Protein AF-0000000084990288 (afdb_homodimer)

Structure (mmCIF, N/CA/C/O backbone):
data_AF-0000000084990288-model_v1
#
loop_
_entity.id
_entity.type
_entity.pdbx_description
1 polymer 'Replication initiation protein, GINS family'
#
loop_
_atom_site.group_PDB
_atom_site.id
_atom_site.type_symbol
_atom_site.label_atom_id
_atom_site.label_alt_id
_atom_site.label_comp_id
_atom_site.label_asym_id
_atom_site.label_entity_id
_atom_site.label_seq_id
_atom_site.pdbx_PDB_ins_code
_atom_site.Cartn_x
_atom_site.Cartn_y
_atom_site.Cartn_z
_atom_site.occupancy
_atom_site.B_iso_or_equiv
_atom_site.auth_seq_id
_atom_site.auth_comp_id
_atom_site.auth_asym_id
_atom_site.auth_atom_id
_atom_site.pdbx_PDB_model_num
ATOM 1 N N . MET A 1 1 ? 31.438 2.08 23.453 1 22.67 1 MET A N 1
ATOM 2 C CA . MET A 1 1 ? 31.062 2.787 22.234 1 22.67 1 MET A CA 1
ATOM 3 C C . MET A 1 1 ? 29.641 3.332 22.344 1 22.67 1 MET A C 1
ATOM 5 O O . MET A 1 1 ? 28.75 2.652 22.859 1 22.67 1 MET A O 1
ATOM 9 N N . PRO A 1 2 ? 29.391 4.727 22.453 1 27.7 2 PRO A N 1
ATOM 10 C CA . PRO A 1 2 ? 28.047 5.211 22.734 1 27.7 2 PRO A CA 1
ATOM 11 C C . PRO A 1 2 ? 27.016 4.688 21.734 1 27.7 2 PRO A C 1
ATOM 13 O O . PRO A 1 2 ? 27.312 4.555 20.547 1 27.7 2 PRO A O 1
ATOM 16 N N . LEU A 1 3 ? 26.25 3.648 22.031 1 26.22 3 LEU A N 1
ATOM 17 C CA . LEU A 1 3 ? 25.141 3.18 21.234 1 26.22 3 LEU A CA 1
ATOM 18 C C . LEU A 1 3 ? 24.281 4.352 20.75 1 26.22 3 LEU A C 1
ATOM 20 O O . LEU A 1 3 ? 23.703 5.078 21.547 1 26.22 3 LEU A O 1
ATOM 24 N N . THR A 1 4 ? 24.781 5.211 19.828 1 29.91 4 THR A N 1
ATOM 25 C CA . THR A 1 4 ? 24.047 6.32 19.219 1 29.91 4 THR A CA 1
ATOM 26 C C . THR A 1 4 ? 22.656 5.883 18.797 1 29.91 4 THR A C 1
ATOM 28 O O . THR A 1 4 ? 22.5 5.125 17.828 1 29.91 4 THR A O 1
ATOM 31 N N . GLY A 1 5 ? 21.922 5.273 19.625 1 31.81 5 GLY A N 1
ATOM 32 C CA . GLY A 1 5 ? 20.516 4.984 19.359 1 31.81 5 GLY A CA 1
ATOM 33 C C . GLY A 1 5 ? 19.828 6.074 18.562 1 31.81 5 GLY A C 1
ATOM 34 O O . GLY A 1 5 ? 19.812 7.234 18.969 1 31.81 5 GLY A O 1
ATOM 35 N N . GLY A 1 6 ? 20.031 6.16 17.219 1 34.53 6 GLY A N 1
ATOM 36 C CA . GLY A 1 6 ? 19.344 7.031 16.297 1 34.53 6 GLY A CA 1
ATOM 37 C C . GLY A 1 6 ? 17.922 7.371 16.75 1 34.53 6 GLY A C 1
ATOM 38 O O . GLY A 1 6 ? 17 6.602 16.516 1 34.53 6 GLY A O 1
ATOM 39 N N . VAL A 1 7 ? 17.766 7.828 17.891 1 37 7 VAL A N 1
ATOM 40 C CA . VAL A 1 7 ? 16.469 8.32 18.328 1 37 7 VAL A CA 1
ATOM 41 C C . VAL A 1 7 ? 15.82 9.125 17.203 1 37 7 VAL A C 1
ATOM 43 O O . VAL A 1 7 ? 16.391 10.102 16.719 1 37 7 VAL A O 1
ATOM 46 N N . ALA A 1 8 ? 15.031 8.562 16.422 1 46.59 8 ALA A N 1
ATOM 47 C CA . ALA A 1 8 ? 14.227 9.188 15.367 1 46.59 8 ALA A CA 1
ATOM 48 C C . ALA A 1 8 ? 13.844 10.617 15.75 1 46.59 8 ALA A C 1
ATOM 50 O O . ALA A 1 8 ? 13.18 10.836 16.766 1 46.59 8 ALA A O 1
ATOM 51 N N . GLU A 1 9 ? 14.758 11.508 15.672 1 56.41 9 GLU A N 1
ATOM 52 C CA . GLU A 1 9 ? 14.453 12.898 15.953 1 56.41 9 GLU A CA 1
ATOM 53 C C . GLU A 1 9 ? 13.031 13.258 15.508 1 56.41 9 GLU A C 1
ATOM 55 O O . GLU A 1 9 ? 12.672 13.047 14.344 1 56.41 9 GLU A O 1
ATOM 60 N N . SER A 1 10 ? 12.039 13.297 16.391 1 75.31 10 SER A N 1
ATOM 61 C CA . SER A 1 10 ? 10.609 13.539 16.219 1 75.31 10 SER A CA 1
ATOM 62 C C . SER A 1 10 ? 10.359 14.875 15.516 1 75.31 10 SER A C 1
ATOM 64 O O . SER A 1 10 ? 11.133 15.82 15.672 1 75.31 10 SER A O 1
ATOM 66 N N . VAL A 1 11 ? 9.633 14.898 14.438 1 86.44 11 VAL A N 1
ATOM 67 C CA . VAL A 1 11 ? 9.195 16.078 13.711 1 86.44 11 VAL A CA 1
ATOM 68 C C . VAL A 1 11 ? 8.773 17.172 14.695 1 86.44 11 VAL A C 1
ATOM 70 O O . VAL A 1 11 ? 8.109 16.891 15.695 1 86.44 11 VAL A O 1
ATOM 73 N N . LYS A 1 12 ? 9.445 18.391 14.523 1 91.75 12 LYS A N 1
ATOM 74 C CA . LYS A 1 12 ? 9.078 19.516 15.367 1 91.75 12 LYS A CA 1
ATOM 75 C C . LYS A 1 12 ? 8.227 20.531 14.594 1 91.75 12 LYS A C 1
ATOM 77 O O . LYS A 1 12 ? 8.344 20.641 13.367 1 91.75 12 LYS A O 1
ATOM 82 N N . LEU A 1 13 ? 7.34 21.25 15.352 1 93.19 13 LEU A N 1
ATOM 83 C CA . LEU A 1 13 ? 6.539 22.328 14.781 1 93.19 13 LEU A CA 1
ATOM 84 C C . LEU A 1 13 ? 6.789 23.625 15.523 1 93.19 13 LEU A C 1
ATOM 86 O O . LEU A 1 13 ? 6.914 23.641 16.75 1 93.19 13 LEU A O 1
ATOM 90 N N . ARG A 1 14 ? 6.867 24.688 14.742 1 94.88 14 ARG A N 1
ATOM 91 C CA . ARG A 1 14 ? 6.988 26 15.359 1 94.88 14 ARG A CA 1
ATOM 92 C C . ARG A 1 14 ? 5.617 26.594 15.68 1 94.88 14 ARG A C 1
ATOM 94 O O . ARG A 1 14 ? 4.738 26.641 14.82 1 94.88 14 ARG A O 1
ATOM 101 N N . VAL A 1 15 ? 5.512 27.047 16.953 1 95.31 15 VAL A N 1
ATOM 102 C CA . VAL A 1 15 ? 4.23 27.578 17.391 1 95.31 15 VAL A CA 1
ATOM 103 C C . VAL A 1 15 ? 4.453 28.891 18.172 1 95.31 15 VAL A C 1
ATOM 105 O O . VAL A 1 15 ? 5.582 29.203 18.531 1 95.31 15 VAL A O 1
ATOM 108 N N . ILE A 1 16 ? 3.41 29.672 18.234 1 96.06 16 ILE A N 1
ATOM 109 C CA . ILE A 1 16 ? 3.355 30.812 19.125 1 96.06 16 ILE A CA 1
ATOM 110 C C . ILE A 1 16 ? 2.469 30.5 20.328 1 96.06 16 ILE A C 1
ATOM 112 O O . ILE A 1 16 ? 1.292 30.156 20.172 1 96.06 16 ILE A O 1
ATOM 116 N N . ILE A 1 17 ? 3.086 30.547 21.5 1 95.62 17 ILE A N 1
ATOM 117 C CA . ILE A 1 17 ? 2.355 30.266 22.734 1 95.62 17 ILE A CA 1
ATOM 118 C C . ILE A 1 17 ? 1.354 31.391 23 1 95.62 17 ILE A C 1
ATOM 120 O O . ILE A 1 17 ? 1.688 32.562 22.891 1 95.62 17 ILE A O 1
ATOM 124 N N . THR A 1 18 ? 0.089 30.984 23.297 1 95.81 18 THR A N 1
ATOM 125 C CA . THR A 1 18 ? -0.948 32 23.438 1 95.81 18 THR A CA 1
ATOM 126 C C . THR A 1 18 ? -1.298 32.219 24.906 1 95.81 18 THR A C 1
ATOM 128 O O . THR A 1 18 ? -1.964 33.188 25.25 1 95.81 18 THR A O 1
ATOM 131 N N . LYS A 1 19 ? -0.953 31.297 25.766 1 94.75 19 LYS A N 1
ATOM 132 C CA . LYS A 1 19 ? -1.146 31.391 27.219 1 94.75 19 LYS A CA 1
ATOM 133 C C . LYS A 1 19 ? 0.106 30.953 27.969 1 94.75 19 LYS A C 1
ATOM 135 O O . LYS A 1 19 ? 0.864 30.109 27.484 1 94.75 19 LYS A O 1
ATOM 140 N N . ASP A 1 20 ? 0.253 31.625 29.141 1 95.06 20 ASP A N 1
ATOM 141 C CA . ASP A 1 20 ? 1.361 31.141 29.953 1 95.06 20 ASP A CA 1
ATOM 142 C C . ASP A 1 20 ? 1.193 29.656 30.297 1 95.06 20 ASP A C 1
ATOM 144 O O . ASP A 1 20 ? 0.119 29.234 30.734 1 95.06 20 ASP A O 1
ATOM 148 N N . LEU A 1 21 ? 2.264 28.922 30.016 1 93.81 21 LEU A N 1
ATOM 149 C CA . LEU A 1 21 ? 2.213 27.484 30.25 1 93.81 21 LEU A CA 1
ATOM 150 C C . LEU A 1 21 ? 3.322 27.047 31.219 1 93.81 21 LEU A C 1
ATOM 152 O O . LEU A 1 21 ? 4.48 27.438 31.031 1 93.81 21 LEU A O 1
ATOM 156 N N . PRO A 1 22 ? 2.896 26.312 32.188 1 92.31 22 PRO A N 1
ATOM 157 C CA . PRO A 1 22 ? 3.945 25.766 33.031 1 92.31 22 PRO A CA 1
ATOM 158 C C . PRO A 1 22 ? 4.793 24.703 32.344 1 92.31 22 PRO A C 1
ATOM 160 O O . PRO A 1 22 ? 4.527 24.359 31.203 1 92.31 22 PRO A O 1
ATOM 163 N N . SER A 1 23 ? 5.891 24.344 33 1 90.88 23 SER A N 1
ATOM 164 C CA . SER A 1 23 ? 6.703 23.266 32.469 1 90.88 23 SER A CA 1
ATOM 165 C C . SER A 1 23 ? 5.926 21.953 32.438 1 90.88 23 SER A C 1
ATOM 167 O O . SER A 1 23 ? 5.215 21.625 33.406 1 90.88 23 SER A O 1
ATOM 169 N N . ILE A 1 24 ? 5.949 21.375 31.266 1 79.62 24 ILE A N 1
ATOM 170 C CA . ILE A 1 24 ? 5.281 20.094 31.094 1 79.62 24 ILE A CA 1
ATOM 171 C C . ILE A 1 24 ? 6.27 19.062 30.547 1 79.62 24 ILE A C 1
ATOM 173 O O . ILE A 1 24 ? 6.711 19.172 29.406 1 79.62 24 ILE A O 1
ATOM 177 N N . ILE A 1 25 ? 6.523 18.016 31.391 1 81.88 25 ILE A N 1
ATOM 178 C CA . ILE A 1 25 ? 7.387 16.906 31.016 1 81.88 25 ILE A CA 1
ATOM 179 C C . ILE A 1 25 ? 8.656 17.438 30.359 1 81.88 25 ILE A C 1
ATOM 181 O O . ILE A 1 25 ? 9.031 17 29.266 1 81.88 25 ILE A O 1
ATOM 185 N N . GLY A 1 26 ? 9.25 18.391 30.891 1 85.44 26 GLY A N 1
ATOM 186 C CA . GLY A 1 26 ? 10.555 18.891 30.484 1 85.44 26 GLY A CA 1
ATOM 187 C C . GLY A 1 26 ? 10.477 19.984 29.438 1 85.44 26 GLY A C 1
ATOM 188 O O . GLY A 1 26 ? 11.5 20.406 28.906 1 85.44 26 GLY A O 1
ATOM 189 N N . LEU A 1 27 ? 9.305 20.281 29.156 1 89.38 27 LEU A N 1
ATOM 190 C CA . LEU A 1 27 ? 9.133 21.375 28.203 1 89.38 27 LEU A CA 1
ATOM 191 C C . LEU A 1 27 ? 8.617 22.625 28.891 1 89.38 27 LEU A C 1
ATOM 193 O O . LEU A 1 27 ? 7.738 22.547 29.75 1 89.38 27 LEU A O 1
ATOM 197 N N . GLY A 1 28 ? 9.203 23.719 28.625 1 86.62 28 GLY A N 1
ATOM 198 C CA . GLY A 1 28 ? 8.797 24.969 29.234 1 86.62 28 GLY A CA 1
ATOM 199 C C . GLY A 1 28 ? 9.578 25.297 30.484 1 86.62 28 GLY A C 1
ATOM 200 O O . GLY A 1 28 ? 10.656 24.75 30.719 1 86.62 28 GLY A O 1
ATOM 201 N N . PRO A 1 29 ? 9.023 26.094 31.188 1 92.06 29 PRO A N 1
ATOM 202 C CA . PRO A 1 29 ? 7.836 26.938 31.016 1 92.06 29 PRO A CA 1
ATOM 203 C C . PRO A 1 29 ? 7.918 27.828 29.781 1 92.06 29 PRO A C 1
ATOM 205 O O . PRO A 1 29 ? 9 28.016 29.219 1 92.06 29 PRO A O 1
ATOM 208 N N . PHE A 1 30 ? 6.59 28.141 29.328 1 94.69 30 PHE A N 1
ATOM 209 C CA . PHE A 1 30 ? 6.508 29.047 28.172 1 94.69 30 PHE A CA 1
ATOM 210 C C . PHE A 1 30 ? 5.664 30.266 28.516 1 94.69 30 PHE A C 1
ATOM 212 O O . PHE A 1 30 ? 4.68 30.172 29.25 1 94.69 30 PHE A O 1
ATOM 219 N N . LYS A 1 31 ? 6.125 31.438 27.938 1 95 31 LYS A N 1
ATOM 220 C CA . LYS A 1 31 ? 5.359 32.656 28.094 1 95 31 LYS A CA 1
ATOM 221 C C . LYS A 1 31 ? 4.469 32.938 26.891 1 95 31 LYS A C 1
ATOM 223 O O . LYS A 1 31 ? 4.871 32.688 25.75 1 95 31 LYS A O 1
ATOM 228 N N . ALA A 1 32 ? 3.262 33.531 27.25 1 96 32 ALA A N 1
ATOM 229 C CA . ALA A 1 32 ? 2.371 33.938 26.156 1 96 32 ALA A CA 1
ATOM 230 C C . ALA A 1 32 ? 3.082 34.875 25.172 1 96 32 ALA A C 1
ATOM 232 O O . ALA A 1 32 ? 3.814 35.75 25.594 1 96 32 ALA A O 1
ATOM 233 N N . GLY A 1 33 ? 2.914 34.594 23.922 1 94.94 33 GLY A N 1
ATOM 234 C CA . GLY A 1 33 ? 3.504 35.438 22.891 1 94.94 33 GLY A CA 1
ATOM 235 C C . GLY A 1 33 ? 4.84 34.906 22.391 1 94.94 33 GLY A C 1
ATOM 236 O O . GLY A 1 33 ? 5.332 35.344 21.344 1 94.94 33 GLY A O 1
ATOM 237 N N . SER A 1 34 ? 5.441 34 23.125 1 94.94 34 SER A N 1
ATOM 238 C CA . SER A 1 34 ? 6.754 33.469 22.75 1 94.94 34 SER A CA 1
ATOM 239 C C . SER A 1 34 ? 6.637 32.406 21.672 1 94.94 34 SER A C 1
ATOM 241 O O . SER A 1 34 ? 5.629 31.703 21.594 1 94.94 34 SER A O 1
ATOM 243 N N . ALA A 1 35 ? 7.695 32.375 20.859 1 95 35 ALA A N 1
ATOM 244 C CA . ALA A 1 35 ? 7.789 31.312 19.859 1 95 35 ALA A CA 1
ATOM 245 C C . ALA A 1 35 ? 8.523 30.094 20.422 1 95 35 ALA A C 1
ATOM 247 O O . ALA A 1 35 ? 9.414 30.234 21.266 1 95 35 ALA A O 1
ATOM 248 N N . ALA A 1 36 ? 8.094 28.922 19.984 1 94.12 36 ALA A N 1
ATOM 249 C CA . ALA A 1 36 ? 8.766 27.688 20.422 1 94.12 36 ALA A CA 1
ATOM 250 C C . ALA A 1 36 ? 8.672 26.609 19.344 1 94.12 36 ALA A C 1
ATOM 252 O O . ALA A 1 36 ? 7.684 26.547 18.609 1 94.12 36 ALA A O 1
ATOM 253 N N . ALA A 1 37 ? 9.742 25.938 19.234 1 93.81 37 ALA A N 1
ATOM 254 C CA . ALA A 1 37 ? 9.719 24.703 18.453 1 93.81 37 ALA A CA 1
ATOM 255 C C . ALA A 1 37 ? 9.461 23.484 19.328 1 93.81 37 ALA A C 1
ATOM 257 O O . ALA A 1 37 ? 10.258 23.172 20.219 1 93.81 37 ALA A O 1
ATOM 258 N N . LEU A 1 38 ? 8.352 22.828 19.094 1 93.38 38 LEU A N 1
ATOM 259 C CA . LEU A 1 38 ? 7.926 21.734 19.969 1 93.38 38 LEU A CA 1
ATOM 260 C C . LEU A 1 38 ? 7.73 20.453 19.156 1 93.38 38 LEU A C 1
ATOM 262 O O . LEU A 1 38 ? 7.438 20.5 17.969 1 93.38 38 LEU A O 1
ATOM 266 N N . PRO A 1 39 ? 7.98 19.328 19.875 1 91.75 39 PRO A N 1
ATOM 267 C CA . PRO A 1 39 ? 7.555 18.109 19.203 1 91.75 39 PRO A CA 1
ATOM 268 C C . PRO A 1 39 ? 6.129 18.203 18.672 1 91.75 39 PRO A C 1
ATOM 270 O O . PRO A 1 39 ? 5.254 18.781 19.312 1 91.75 39 PRO A O 1
ATOM 273 N N . ALA A 1 40 ? 5.945 17.594 17.516 1 89.94 40 ALA A N 1
ATOM 274 C CA . ALA A 1 40 ? 4.676 17.734 16.812 1 89.94 40 ALA A CA 1
ATOM 275 C C . ALA A 1 40 ? 3.508 17.312 17.688 1 89.94 40 ALA A C 1
ATOM 277 O O . ALA A 1 40 ? 2.467 17.969 17.719 1 89.94 40 ALA A O 1
ATOM 278 N N . SER A 1 41 ? 3.646 16.219 18.438 1 88.88 41 SER A N 1
ATOM 279 C CA . SER A 1 41 ? 2.561 15.711 19.266 1 88.88 41 SER A CA 1
ATOM 280 C C . SER A 1 41 ? 2.158 16.719 20.344 1 88.88 41 SER A C 1
ATOM 282 O O . SER A 1 41 ? 0.97 16.891 20.625 1 88.88 41 SER A O 1
ATOM 284 N N . VAL A 1 42 ? 3.105 17.422 20.844 1 91 42 VAL A N 1
ATOM 285 C CA . VAL A 1 42 ? 2.846 18.422 21.875 1 91 42 VAL A CA 1
ATOM 286 C C . VAL A 1 42 ? 2.232 19.672 21.25 1 91 42 VAL A C 1
ATOM 288 O O . VAL A 1 42 ? 1.237 20.203 21.75 1 91 42 VAL A O 1
ATOM 291 N N . ALA A 1 43 ? 2.842 20.109 20.219 1 92.12 43 ALA A N 1
ATOM 292 C CA . ALA A 1 43 ? 2.338 21.281 19.516 1 92.12 43 ALA A CA 1
ATOM 293 C C . ALA A 1 43 ? 0.875 21.109 19.109 1 92.12 43 ALA A C 1
ATOM 295 O O . ALA A 1 43 ? 0.057 22 19.297 1 92.12 43 ALA A O 1
ATOM 296 N N . LEU A 1 44 ? 0.562 19.984 18.625 1 90.88 44 LEU A N 1
ATOM 297 C CA . LEU A 1 44 ? -0.795 19.688 18.172 1 90.88 44 LEU A CA 1
ATOM 298 C C . LEU A 1 44 ? -1.772 19.734 19.344 1 90.88 44 LEU A C 1
ATOM 300 O O . LEU A 1 44 ? -2.883 20.25 19.219 1 90.88 44 LEU A O 1
ATOM 304 N N . ARG A 1 45 ? -1.376 19.219 20.438 1 90.81 45 ARG A N 1
ATOM 305 C CA . ARG A 1 45 ? -2.223 19.25 21.625 1 90.81 45 ARG A CA 1
ATOM 306 C C . ARG A 1 45 ? -2.455 20.688 22.094 1 90.81 45 ARG A C 1
ATOM 308 O O . ARG A 1 45 ? -3.578 21.047 22.453 1 90.81 45 ARG A O 1
ATOM 315 N N . LEU A 1 46 ? -1.446 21.422 22.125 1 92.06 46 LEU A N 1
ATOM 316 C CA . LEU A 1 46 ? -1.556 22.812 22.578 1 92.06 46 LEU A CA 1
ATOM 317 C C . LEU A 1 46 ? -2.453 23.625 21.656 1 92.06 46 LEU A C 1
ATOM 319 O O . LEU A 1 46 ? -3.256 24.438 22.125 1 92.06 46 LEU A O 1
ATOM 323 N N . VAL A 1 47 ? -2.326 23.391 20.391 1 92.44 47 VAL A N 1
ATOM 324 C CA . VAL A 1 47 ? -3.186 24.062 19.422 1 92.44 47 VAL A CA 1
ATOM 325 C C . VAL A 1 47 ? -4.637 23.641 19.641 1 92.44 47 VAL A C 1
ATOM 327 O O . VAL A 1 47 ? -5.535 24.484 19.672 1 92.44 47 VAL A O 1
ATOM 330 N N . ASP A 1 48 ? -4.836 22.406 19.828 1 90.75 48 ASP A N 1
ATOM 331 C CA . ASP A 1 48 ? -6.176 21.859 20.047 1 90.75 48 ASP A CA 1
ATOM 332 C C . ASP A 1 48 ? -6.82 22.469 21.281 1 90.75 48 ASP A C 1
ATOM 334 O O . ASP A 1 48 ? -8.023 22.734 21.297 1 90.75 48 ASP A O 1
ATOM 338 N N . MET A 1 49 ? -5.992 22.781 22.25 1 91.31 49 MET A N 1
ATOM 339 C CA . MET A 1 49 ? -6.469 23.312 23.516 1 91.31 49 MET A CA 1
ATOM 340 C C . MET A 1 49 ? -6.594 24.828 23.469 1 91.31 49 MET A C 1
ATOM 342 O O . MET A 1 49 ? -7.066 25.453 24.422 1 91.31 49 MET A O 1
ATOM 346 N N . GLY A 1 50 ? -6.094 25.406 22.438 1 91.56 50 GLY A N 1
ATOM 347 C CA . GLY A 1 50 ? -6.129 26.844 22.297 1 91.56 50 GLY A CA 1
ATOM 348 C C . GLY A 1 50 ? -5.004 27.547 23.047 1 91.56 50 GLY A C 1
ATOM 349 O O . GLY A 1 50 ? -5.074 28.75 23.297 1 91.56 50 GLY A O 1
ATOM 350 N N . ALA A 1 51 ? -4.004 26.734 23.422 1 94.19 51 ALA A N 1
ATOM 351 C CA . ALA A 1 51 ? -2.896 27.281 24.203 1 94.19 51 ALA A CA 1
ATOM 352 C C . ALA A 1 51 ? -1.735 27.688 23.297 1 94.19 51 ALA A C 1
ATOM 354 O O . ALA A 1 51 ? -0.761 28.281 23.75 1 94.19 51 ALA A O 1
ATOM 355 N N . ALA A 1 52 ? -1.827 27.359 22.078 1 94.75 52 ALA A N 1
ATOM 356 C CA . ALA A 1 52 ? -0.823 27.734 21.094 1 94.75 52 ALA A CA 1
ATOM 357 C C . ALA A 1 52 ? -1.45 27.922 19.703 1 94.75 52 ALA A C 1
ATOM 359 O O . ALA A 1 52 ? -2.562 27.453 19.453 1 94.75 52 ALA A O 1
ATOM 360 N N . GLN A 1 53 ? -0.826 28.672 18.922 1 94.81 53 GLN A N 1
ATOM 361 C CA . GLN A 1 53 ? -1.14 28.797 17.516 1 94.81 53 GLN A CA 1
ATOM 362 C C . GLN A 1 53 ? 0.082 28.5 16.641 1 94.81 53 GLN A C 1
ATOM 364 O O . GLN A 1 53 ? 1.219 28.703 17.078 1 94.81 53 GLN A O 1
ATOM 369 N N . LEU A 1 54 ? -0.265 27.984 15.508 1 93.06 54 LEU A N 1
ATOM 370 C CA . LEU A 1 54 ? 0.85 27.734 14.602 1 93.06 54 LEU A CA 1
ATOM 371 C C . LEU A 1 54 ? 1.513 29.047 14.18 1 93.06 54 LEU A C 1
ATOM 373 O O . LEU A 1 54 ? 0.83 30.047 13.938 1 93.06 54 LEU A O 1
ATOM 377 N N . ASP A 1 55 ? 2.887 28.922 14.125 1 91 55 ASP A N 1
ATOM 378 C CA . ASP A 1 55 ? 3.6 30.016 13.469 1 91 55 ASP A CA 1
ATOM 379 C C . ASP A 1 55 ? 3.123 30.203 12.031 1 91 55 ASP A C 1
ATOM 381 O O . ASP A 1 55 ? 2.852 29.234 11.328 1 91 55 ASP A O 1
ATOM 385 N N . GLU A 1 56 ? 3.068 31.406 11.531 1 87.38 56 GLU A N 1
ATOM 386 C CA . GLU A 1 56 ? 2.557 31.734 10.203 1 87.38 56 GLU A CA 1
ATOM 387 C C . GLU A 1 56 ? 3.318 30.969 9.117 1 87.38 56 GLU A C 1
ATOM 389 O O . GLU A 1 56 ? 2.74 30.594 8.102 1 87.38 56 GLU A O 1
ATOM 394 N N . THR A 1 57 ? 4.582 30.672 9.312 1 86.25 57 THR A N 1
ATOM 395 C CA . THR A 1 57 ? 5.426 30 8.328 1 86.25 57 THR A CA 1
ATOM 396 C C . THR A 1 57 ? 5.07 28.531 8.234 1 86.25 57 THR A C 1
ATOM 398 O O . THR A 1 57 ? 5.414 27.859 7.258 1 86.25 57 THR A O 1
ATOM 401 N N . GLU A 1 58 ? 4.363 28.078 9.273 1 88.81 58 GLU A N 1
ATOM 402 C CA . GLU A 1 58 ? 4.039 26.656 9.344 1 88.81 58 GLU A CA 1
ATOM 403 C C . GLU A 1 58 ? 2.65 26.375 8.773 1 88.81 58 GLU A C 1
ATOM 405 O O . GLU A 1 58 ? 2.322 25.234 8.461 1 88.81 58 GLU A O 1
ATOM 410 N N . LEU A 1 59 ? 1.862 27.391 8.664 1 90.88 59 LEU A N 1
ATOM 411 C CA . LEU A 1 59 ? 0.471 27.234 8.25 1 90.88 59 LEU A CA 1
ATOM 412 C C . LEU A 1 59 ? 0.381 26.781 6.801 1 90.88 59 LEU A C 1
ATOM 414 O O . LEU A 1 59 ? 1.022 27.359 5.922 1 90.88 59 LEU A O 1
ATOM 418 N N . LEU A 1 60 ? -0.375 25.766 6.68 1 93.88 60 LEU A N 1
ATOM 419 C CA . LEU A 1 60 ? -0.646 25.266 5.336 1 93.88 60 LEU A CA 1
ATOM 420 C C . LEU A 1 60 ? -2.018 25.719 4.852 1 93.88 60 LEU A C 1
ATOM 422 O O . LEU A 1 60 ? -3.01 25.578 5.574 1 93.88 60 LEU A O 1
ATOM 426 N N . LYS A 1 61 ? -2.02 26.312 3.691 1 95.75 61 LYS A N 1
ATOM 427 C CA . LYS A 1 61 ? -3.277 26.656 3.033 1 95.75 61 LYS A CA 1
ATOM 428 C C . LYS A 1 61 ? -3.643 25.625 1.972 1 95.75 61 LYS A C 1
ATOM 430 O O . LYS A 1 61 ? -2.77 24.938 1.45 1 95.75 61 LYS A O 1
ATOM 435 N N . PRO A 1 62 ? -4.965 25.484 1.678 1 97.38 62 PRO A N 1
ATOM 436 C CA . PRO A 1 62 ? -5.383 24.531 0.648 1 97.38 62 PRO A CA 1
ATOM 437 C C . PRO A 1 62 ? -4.602 24.688 -0.655 1 97.38 62 PRO A C 1
ATOM 439 O O . PRO A 1 62 ? -4.246 23.703 -1.293 1 97.38 62 PRO A O 1
ATOM 442 N N . GLN A 1 63 ? -4.281 25.891 -0.994 1 97.38 63 GLN A N 1
ATOM 443 C CA . GLN A 1 63 ? -3.568 26.156 -2.238 1 97.38 63 GLN A CA 1
ATOM 444 C C . GLN A 1 63 ? -2.168 25.562 -2.213 1 97.38 63 GLN A C 1
ATOM 446 O O . GLN A 1 63 ? -1.666 25.094 -3.242 1 97.38 63 GLN A O 1
ATOM 451 N N . ASP A 1 64 ? -1.55 25.594 -1.061 1 96.62 64 ASP A N 1
ATOM 452 C CA . ASP A 1 64 ? -0.235 24.969 -0.914 1 96.62 64 ASP A CA 1
ATOM 453 C C . ASP A 1 64 ? -0.297 23.469 -1.209 1 96.62 64 ASP A C 1
ATOM 455 O O . ASP A 1 64 ? 0.537 22.938 -1.949 1 96.62 64 ASP A O 1
ATOM 459 N N . VAL A 1 65 ? -1.257 22.812 -0.667 1 97.19 65 VAL A N 1
ATOM 460 C CA . VAL A 1 65 ? -1.412 21.375 -0.817 1 97.19 65 VAL A CA 1
ATOM 461 C C . VAL A 1 65 ? -1.774 21.047 -2.264 1 97.19 65 VAL A C 1
ATOM 463 O O . VAL A 1 65 ? -1.288 20.047 -2.818 1 97.19 65 VAL A O 1
ATOM 466 N N . GLN A 1 66 ? -2.611 21.891 -2.84 1 97.56 66 GLN A N 1
ATOM 467 C CA . GLN A 1 66 ? -2.98 21.703 -4.238 1 97.56 66 GLN A CA 1
ATOM 468 C C . GLN A 1 66 ? -1.76 21.781 -5.148 1 97.56 66 GLN A C 1
ATOM 470 O O . GLN A 1 66 ? -1.66 21.062 -6.137 1 97.56 66 GLN A O 1
ATOM 475 N N . SER A 1 67 ? -0.893 22.672 -4.789 1 96.94 67 SER A N 1
ATOM 476 C CA . SER A 1 67 ? 0.346 22.781 -5.551 1 96.94 67 SER A CA 1
ATOM 477 C C . SER A 1 67 ? 1.173 21.516 -5.469 1 96.94 67 SER A C 1
ATOM 479 O O . SER A 1 67 ? 1.727 21.062 -6.473 1 96.94 67 SER A O 1
ATOM 481 N N . PHE A 1 68 ? 1.288 20.938 -4.285 1 96.94 68 PHE A N 1
ATOM 482 C CA . PHE A 1 68 ? 1.961 19.641 -4.129 1 96.94 68 PHE A CA 1
ATOM 483 C C . PHE A 1 68 ? 1.284 18.578 -4.973 1 96.94 68 PHE A C 1
ATOM 485 O O . PHE A 1 68 ? 1.958 17.766 -5.609 1 96.94 68 PHE A O 1
ATOM 492 N N . LYS A 1 69 ? -0.037 18.594 -4.957 1 96.56 69 LYS A N 1
ATOM 493 C CA . LYS A 1 69 ? -0.799 17.609 -5.719 1 96.56 69 LYS A CA 1
ATOM 494 C C . LYS A 1 69 ? -0.499 17.719 -7.211 1 96.56 69 LYS A C 1
ATOM 496 O O . LYS A 1 69 ? -0.304 16.703 -7.887 1 96.56 69 LYS A O 1
ATOM 501 N N . TYR A 1 70 ? -0.487 18.891 -7.691 1 95.62 70 TYR A N 1
ATOM 502 C CA . TYR A 1 70 ? -0.191 19.125 -9.094 1 95.62 70 TYR A CA 1
ATOM 503 C C . TYR A 1 70 ? 1.19 18.594 -9.461 1 95.62 70 TYR A C 1
ATOM 505 O O . TYR A 1 70 ? 1.351 17.906 -10.477 1 95.62 70 TYR A O 1
ATOM 513 N N . SER A 1 71 ? 2.158 18.875 -8.672 1 96.06 71 SER A N 1
ATOM 514 C CA . SER A 1 71 ? 3.516 18.391 -8.891 1 96.06 71 SER A CA 1
ATOM 515 C C . SER A 1 71 ? 3.578 16.859 -8.812 1 96.06 71 SER A C 1
ATOM 517 O O . SER A 1 71 ? 4.301 16.234 -9.578 1 96.06 71 SER A O 1
ATOM 519 N N . GLU A 1 72 ? 2.812 16.344 -7.852 1 96.69 72 GLU A N 1
ATOM 520 C CA . GLU A 1 72 ? 2.77 14.898 -7.652 1 96.69 72 GLU A CA 1
ATOM 521 C C . GLU A 1 72 ? 2.283 14.18 -8.906 1 96.69 72 GLU A C 1
ATOM 523 O O . GLU A 1 72 ? 2.73 13.07 -9.211 1 96.69 72 GLU A O 1
ATOM 528 N N . GLU A 1 73 ? 1.425 14.797 -9.68 1 94.38 73 GLU A N 1
ATOM 529 C CA . GLU A 1 73 ? 0.813 14.188 -10.859 1 94.38 73 GLU A CA 1
ATOM 530 C C . GLU A 1 73 ? 1.78 14.188 -12.039 1 94.38 73 GLU A C 1
ATOM 532 O O . GLU A 1 73 ? 1.649 13.367 -12.953 1 94.38 73 GLU A O 1
ATOM 537 N N . LYS A 1 74 ? 2.764 14.961 -11.977 1 93.81 74 LYS A N 1
ATOM 538 C CA . LYS A 1 74 ? 3.664 15.125 -13.109 1 93.81 74 LYS A CA 1
ATOM 539 C C . LYS A 1 74 ? 4.887 14.219 -12.984 1 93.81 74 LYS A C 1
ATOM 541 O O . LYS A 1 74 ? 5.508 13.859 -13.984 1 93.81 74 LYS A O 1
ATOM 546 N N . ASP A 1 75 ? 5.195 13.867 -11.828 1 90.5 75 ASP A N 1
ATOM 547 C CA . ASP A 1 75 ? 6.402 13.086 -11.57 1 90.5 75 ASP A CA 1
ATOM 548 C C . ASP A 1 75 ? 6.086 11.594 -11.469 1 90.5 75 ASP A C 1
ATOM 550 O O . ASP A 1 75 ? 4.984 11.219 -11.062 1 90.5 75 ASP A O 1
ATOM 554 N N . GLN A 1 76 ? 7.094 10.836 -11.883 1 91.19 76 GLN A N 1
ATOM 555 C CA . GLN A 1 76 ? 6.941 9.391 -11.766 1 91.19 76 GLN A CA 1
ATOM 556 C C . GLN A 1 76 ? 7.184 8.93 -10.328 1 91.19 76 GLN A C 1
ATOM 558 O O . GLN A 1 76 ? 6.535 8 -9.852 1 91.19 76 GLN A O 1
ATOM 563 N N . TRP A 1 77 ? 8.078 9.617 -9.695 1 94.81 77 TRP A N 1
ATOM 564 C CA . TRP A 1 77 ? 8.336 9.375 -8.273 1 94.81 77 TRP A CA 1
ATOM 565 C C . TRP A 1 77 ? 7.551 10.352 -7.41 1 94.81 77 TRP A C 1
ATOM 567 O O . TRP A 1 77 ? 7.184 11.445 -7.863 1 94.81 77 TRP A O 1
ATOM 577 N N . PRO A 1 78 ? 7.293 9.906 -6.184 1 97.56 78 PRO A N 1
ATOM 578 C CA . PRO A 1 78 ? 6.684 10.883 -5.277 1 97.56 78 PRO A CA 1
ATOM 579 C C . PRO A 1 78 ? 7.539 12.141 -5.105 1 97.56 78 PRO A C 1
ATOM 581 O O . PRO A 1 78 ? 8.766 12.047 -5.035 1 97.56 78 PRO A O 1
ATOM 584 N N . ILE A 1 79 ? 6.914 13.242 -5.156 1 97.44 79 ILE A N 1
ATOM 585 C CA . ILE A 1 79 ? 7.66 14.469 -4.895 1 97.44 79 ILE A CA 1
ATOM 586 C C . ILE A 1 79 ? 8.133 14.484 -3.445 1 97.44 79 ILE A C 1
ATOM 588 O O . ILE A 1 79 ? 7.543 13.836 -2.584 1 97.44 79 ILE A O 1
ATOM 592 N N . GLN A 1 80 ? 9.234 15.18 -3.242 1 96.5 80 GLN A N 1
ATOM 593 C CA . GLN A 1 80 ? 9.711 15.312 -1.87 1 96.5 80 GLN A CA 1
ATOM 594 C C . GLN A 1 80 ? 8.867 16.312 -1.083 1 96.5 80 GLN A C 1
ATOM 596 O O . GLN A 1 80 ? 8.773 17.484 -1.457 1 96.5 80 GLN A O 1
ATOM 601 N N . LEU A 1 81 ? 8.273 15.836 -0.066 1 95.5 81 LEU A N 1
ATOM 602 C CA . LEU A 1 81 ? 7.527 16.688 0.854 1 95.5 81 LEU A CA 1
ATOM 603 C C . LEU A 1 81 ? 8.367 17.031 2.082 1 95.5 81 LEU A C 1
ATOM 605 O O . LEU A 1 81 ? 9.266 16.266 2.453 1 95.5 81 LEU A O 1
ATOM 609 N N . PRO A 1 82 ? 8.039 18.219 2.633 1 93.81 82 PRO A N 1
ATOM 610 C CA . PRO A 1 82 ? 8.672 18.438 3.936 1 93.81 82 PRO A CA 1
ATOM 611 C C . PRO A 1 82 ? 8.391 17.312 4.926 1 93.81 82 PRO A C 1
ATOM 613 O O . PRO A 1 82 ? 7.289 16.75 4.938 1 93.81 82 PRO A O 1
ATOM 616 N N . GLU A 1 83 ? 9.375 17.016 5.73 1 93 83 GLU A N 1
ATOM 617 C CA . GLU A 1 83 ? 9.242 15.914 6.668 1 93 83 GLU A CA 1
ATOM 618 C C . GLU A 1 83 ? 8.078 16.141 7.629 1 93 83 GLU A C 1
ATOM 620 O O . GLU A 1 83 ? 7.465 15.18 8.102 1 93 83 GLU A O 1
ATOM 625 N N . ASP A 1 84 ? 7.777 17.375 7.859 1 91.69 84 ASP A N 1
ATOM 626 C CA . ASP A 1 84 ? 6.73 17.703 8.82 1 91.69 84 ASP A CA 1
ATOM 627 C C . ASP A 1 84 ? 5.406 17.984 8.117 1 91.69 84 ASP A C 1
ATOM 629 O O . ASP A 1 84 ? 4.508 18.609 8.703 1 91.69 84 ASP A O 1
ATOM 633 N N . PHE A 1 85 ? 5.285 17.609 6.918 1 94.81 85 PHE A N 1
ATOM 634 C CA . PHE A 1 85 ? 4.121 17.953 6.109 1 94.81 85 PHE A CA 1
ATOM 635 C C . PHE A 1 85 ? 2.834 17.547 6.82 1 94.81 85 PHE A C 1
ATOM 637 O O . PHE A 1 85 ? 1.944 18.375 7.027 1 94.81 85 PHE A O 1
ATOM 644 N N . TYR A 1 86 ? 2.742 16.312 7.195 1 93.38 86 TYR A N 1
ATOM 645 C CA . TYR A 1 86 ? 1.488 15.82 7.754 1 93.38 86 TYR A CA 1
ATOM 646 C C . TYR A 1 86 ? 1.228 16.438 9.125 1 93.38 86 TYR A C 1
ATOM 648 O O . TYR A 1 86 ? 0.076 16.688 9.492 1 93.38 86 TYR A O 1
ATOM 656 N N . ALA A 1 87 ? 2.236 16.656 9.867 1 90.62 87 ALA A N 1
ATOM 657 C CA . ALA A 1 87 ? 2.076 17.344 11.141 1 90.62 87 ALA A CA 1
ATOM 658 C C . ALA A 1 87 ? 1.565 18.766 10.938 1 90.62 87 ALA A C 1
ATOM 660 O O . ALA A 1 87 ? 0.676 19.219 11.656 1 90.62 87 ALA A O 1
ATOM 661 N N . ARG A 1 88 ? 2.145 19.453 10.008 1 92.75 88 ARG A N 1
ATOM 662 C CA . ARG A 1 88 ? 1.712 20.812 9.695 1 92.75 88 ARG A CA 1
ATOM 663 C C . ARG A 1 88 ? 0.267 20.828 9.203 1 92.75 88 ARG A C 1
ATOM 665 O O . ARG A 1 88 ? -0.506 21.719 9.562 1 92.75 88 ARG A O 1
ATOM 672 N N . ALA A 1 89 ? -0.045 19.875 8.367 1 94.12 89 ALA A N 1
ATOM 673 C CA . ALA A 1 89 ? -1.415 19.781 7.871 1 94.12 89 ALA A CA 1
ATOM 674 C C . ALA A 1 89 ? -2.406 19.625 9.016 1 94.12 89 ALA A C 1
ATOM 676 O O . ALA A 1 89 ? -3.402 20.344 9.094 1 94.12 89 ALA A O 1
ATOM 677 N N . LYS A 1 90 ? -2.096 18.75 9.883 1 92.25 90 LYS A N 1
ATOM 678 C CA . LYS A 1 90 ? -2.961 18.5 11.031 1 92.25 90 LYS A CA 1
ATOM 679 C C . LYS A 1 90 ? -3.09 19.75 11.898 1 92.25 90 LYS A C 1
ATOM 681 O O . LYS A 1 90 ? -4.195 20.125 12.297 1 92.25 90 LYS A O 1
ATOM 686 N N . ALA A 1 91 ? -1.98 20.328 12.172 1 91.06 91 ALA A N 1
ATOM 687 C CA . ALA A 1 91 ? -1.986 21.547 13 1 91.06 91 ALA A CA 1
ATOM 688 C C . ALA A 1 91 ? -2.797 22.656 12.336 1 91.06 91 ALA A C 1
ATOM 690 O O . ALA A 1 91 ? -3.527 23.375 13.008 1 91.06 91 ALA A O 1
ATOM 691 N N . SER A 1 92 ? -2.637 22.766 11.062 1 94.62 92 SER A N 1
ATOM 692 C CA . SER A 1 92 ? -3.365 23.797 10.328 1 94.62 92 SER A CA 1
ATOM 693 C C . SER A 1 92 ? -4.867 23.547 10.359 1 94.62 92 SER A C 1
ATOM 695 O O . SER A 1 92 ? -5.66 24.469 10.5 1 94.62 92 SER A O 1
ATOM 697 N N . ILE A 1 93 ? -5.246 22.344 10.219 1 93.19 93 ILE A N 1
ATOM 698 C CA . ILE A 1 93 ? -6.652 21.953 10.258 1 93.19 93 ILE A CA 1
ATOM 699 C C . ILE A 1 93 ? -7.234 22.266 11.633 1 93.19 93 ILE A C 1
ATOM 701 O O . ILE A 1 93 ? -8.32 22.844 11.734 1 93.19 93 ILE A O 1
ATOM 705 N N . LEU A 1 94 ? -6.512 21.953 12.664 1 90.81 94 LEU A N 1
ATOM 706 C CA . LEU A 1 94 ? -6.957 22.219 14.031 1 90.81 94 LEU A CA 1
ATOM 707 C C . LEU A 1 94 ? -7.121 23.719 14.266 1 90.81 94 LEU A C 1
ATOM 709 O O . LEU A 1 94 ? -8.07 24.141 14.922 1 90.81 94 LEU A O 1
ATOM 713 N N . GLN A 1 95 ? -6.211 24.422 13.773 1 91.81 95 GLN A N 1
ATOM 714 C CA . GLN A 1 95 ? -6.281 25.875 13.938 1 91.81 95 GLN A CA 1
ATOM 715 C C . GLN A 1 95 ? -7.516 26.438 13.242 1 91.81 95 GLN A C 1
ATOM 717 O O . GLN A 1 95 ? -8.203 27.297 13.789 1 91.81 95 GLN A O 1
ATOM 722 N N . LEU A 1 96 ? -7.773 25.969 12.094 1 93.19 96 LEU A N 1
ATOM 723 C CA . LEU A 1 96 ? -8.945 26.406 11.352 1 93.19 96 LEU A CA 1
ATOM 724 C C . LEU A 1 96 ? -10.227 26.016 12.086 1 93.19 96 LEU A C 1
ATOM 726 O O . LEU A 1 96 ? -11.195 26.797 12.102 1 93.19 96 LEU A O 1
ATOM 730 N N . LYS A 1 97 ? -10.203 24.828 12.656 1 92.12 97 LYS A N 1
ATOM 731 C CA . LYS A 1 97 ? -11.336 24.391 13.461 1 92.12 97 LYS A CA 1
ATOM 732 C C . LYS A 1 97 ? -11.602 25.344 14.617 1 92.12 97 LYS A C 1
ATOM 734 O O . LYS A 1 97 ? -12.742 25.75 14.852 1 92.12 97 LYS A O 1
ATOM 739 N N . ARG A 1 98 ? -10.656 25.812 15.234 1 89.88 98 ARG A N 1
ATOM 740 C CA . ARG A 1 98 ? -10.758 26.719 16.375 1 89.88 98 ARG A CA 1
ATOM 741 C C . ARG A 1 98 ? -11.266 28.094 15.93 1 89.88 98 ARG A C 1
ATOM 743 O O . ARG A 1 98 ? -12.023 28.734 16.656 1 89.88 98 ARG A O 1
ATOM 750 N N . GLU A 1 99 ? -10.805 28.391 14.82 1 91.56 99 GLU A N 1
ATOM 751 C CA . GLU A 1 99 ? -11.18 29.703 14.289 1 91.56 99 GLU A CA 1
ATOM 752 C C . GLU A 1 99 ? -12.594 29.688 13.719 1 91.56 99 GLU A C 1
ATOM 754 O O . GLU A 1 99 ? -13.164 30.734 13.406 1 91.56 99 GLU A O 1
ATOM 759 N N . GLY A 1 100 ? -13.148 28.578 13.484 1 92.94 100 GLY A N 1
ATOM 760 C CA . GLY A 1 100 ? -14.5 28.453 12.961 1 92.94 100 GLY A CA 1
ATOM 761 C C . GLY A 1 100 ? -14.578 28.609 11.453 1 92.94 100 GLY A C 1
ATOM 762 O O . GLY A 1 100 ? -15.641 28.922 10.914 1 92.94 100 GLY A O 1
ATOM 763 N N . ASP A 1 101 ? -13.445 28.547 10.812 1 94.94 101 ASP A N 1
ATOM 764 C CA . ASP A 1 101 ? -13.414 2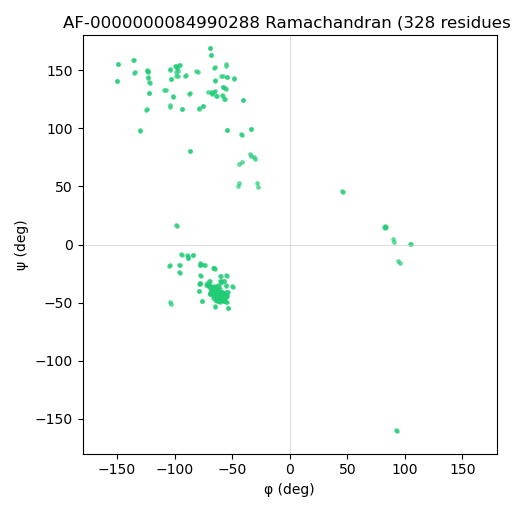8.641 9.359 1 94.94 101 ASP A CA 1
ATOM 765 C C . ASP A 1 101 ? -13.625 27.266 8.711 1 94.94 101 ASP A C 1
ATOM 767 O O . ASP A 1 101 ? -12.703 26.703 8.141 1 94.94 101 ASP A O 1
ATOM 771 N N . SER A 1 102 ? -14.836 26.844 8.625 1 95.44 102 SER A N 1
ATOM 772 C CA . SER A 1 102 ? -15.211 25.5 8.188 1 95.44 102 SER A CA 1
ATOM 773 C C . SER A 1 102 ? -14.969 25.328 6.688 1 95.44 102 SER A C 1
ATOM 775 O O . SER A 1 102 ? -14.641 24.234 6.234 1 95.44 102 SER A O 1
ATOM 777 N N . ARG A 1 103 ? -15.18 26.406 6.023 1 97.25 103 ARG A N 1
ATOM 778 C CA . ARG A 1 103 ? -15.016 26.312 4.578 1 97.25 103 ARG A CA 1
ATOM 779 C C . ARG A 1 103 ? -13.562 26 4.207 1 97.25 103 ARG A C 1
ATOM 781 O O . ARG A 1 103 ? -13.297 25.047 3.494 1 97.25 103 ARG A O 1
ATOM 788 N N . THR A 1 104 ? -12.656 26.812 4.711 1 96.81 104 THR A N 1
ATOM 789 C CA . THR A 1 104 ? -11.234 26.609 4.43 1 96.81 104 THR A CA 1
ATOM 790 C C . THR A 1 104 ? -10.75 25.281 5.008 1 96.81 104 THR A C 1
ATOM 792 O O . THR A 1 104 ? -9.938 24.594 4.391 1 96.81 104 THR A O 1
ATOM 795 N N . MET A 1 105 ? -11.211 24.938 6.156 1 95.31 105 MET A N 1
ATOM 796 C CA . MET A 1 105 ? -10.875 23.672 6.777 1 95.31 105 MET A CA 1
ATOM 797 C C . MET A 1 105 ? -11.242 22.5 5.867 1 95.31 105 MET A C 1
ATOM 799 O O . MET A 1 105 ? -10.422 21.594 5.645 1 95.31 105 MET A O 1
ATOM 803 N N . GLY A 1 106 ? -12.477 22.531 5.352 1 96 106 GLY A N 1
ATOM 804 C CA . GLY A 1 106 ? -12.93 21.484 4.453 1 96 106 GLY A CA 1
ATOM 805 C C . GLY A 1 106 ? -12.078 21.359 3.201 1 96 106 GLY A C 1
ATOM 806 O O . GLY A 1 106 ? -11.766 20.25 2.754 1 96 106 GLY A O 1
ATOM 807 N N . GLN A 1 107 ? -11.703 22.516 2.656 1 97.62 107 GLN A N 1
ATOM 808 C CA . GLN A 1 107 ? -10.859 22.531 1.466 1 97.62 107 GLN A CA 1
ATOM 809 C C . GLN A 1 107 ? -9.484 21.922 1.755 1 97.62 107 GLN A C 1
ATOM 811 O O . GLN A 1 107 ? -8.945 21.172 0.935 1 97.62 107 GLN A O 1
ATOM 816 N N . LEU A 1 108 ? -8.938 22.25 2.885 1 96.56 108 LEU A N 1
ATOM 817 C CA . LEU A 1 108 ? -7.617 21.734 3.254 1 96.56 108 LEU A CA 1
ATOM 818 C C . LEU A 1 108 ? -7.66 20.234 3.479 1 96.56 108 LEU A C 1
ATOM 820 O O . LEU A 1 108 ? -6.777 19.5 3.02 1 96.56 108 LEU A O 1
ATOM 824 N N . ILE A 1 109 ? -8.695 19.812 4.148 1 94.62 109 ILE A N 1
ATOM 825 C CA . ILE A 1 109 ? -8.867 18.391 4.395 1 94.62 109 ILE A CA 1
ATOM 826 C C . ILE A 1 109 ? -8.984 17.641 3.064 1 94.62 109 ILE A C 1
ATOM 828 O O . ILE A 1 109 ? -8.305 16.641 2.85 1 94.62 109 ILE A O 1
ATOM 832 N N . SER A 1 110 ? -9.797 18.141 2.258 1 95.69 110 SER A N 1
ATOM 833 C CA . SER A 1 110 ? -10.016 17.516 0.96 1 95.69 110 SER A CA 1
ATOM 834 C C . SER A 1 110 ? -8.727 17.484 0.141 1 95.69 110 SER A C 1
ATOM 836 O O . SER A 1 110 ? -8.383 16.453 -0.436 1 95.69 110 SER A O 1
ATOM 838 N N . ALA A 1 111 ? -8.039 18.547 0.051 1 96.5 111 ALA A N 1
ATOM 839 C CA . ALA A 1 111 ? -6.789 18.625 -0.701 1 96.5 111 ALA A CA 1
ATOM 840 C C . ALA A 1 111 ? -5.754 17.656 -0.13 1 96.5 111 ALA A C 1
ATOM 842 O O . ALA A 1 111 ? -5.051 16.969 -0.88 1 96.5 111 ALA A O 1
ATOM 843 N N . THR A 1 112 ? -5.625 17.625 1.171 1 95.69 112 THR A N 1
ATOM 844 C CA . THR A 1 112 ? -4.672 16.75 1.835 1 95.69 112 THR A CA 1
ATOM 845 C C . THR A 1 112 ? -5.008 15.281 1.572 1 95.69 112 THR A C 1
ATOM 847 O O . THR A 1 112 ? -4.117 14.469 1.298 1 95.69 112 THR A O 1
ATOM 850 N N . ARG A 1 113 ? -6.254 14.992 1.619 1 94.19 113 ARG A N 1
ATOM 851 C CA . ARG A 1 113 ? -6.707 13.625 1.353 1 94.19 113 ARG A CA 1
ATOM 852 C C . ARG A 1 113 ? -6.387 13.211 -0.08 1 94.19 113 ARG A C 1
ATOM 854 O O . ARG A 1 113 ? -5.906 12.102 -0.318 1 94.19 113 ARG A O 1
ATOM 861 N N . ASP A 1 114 ? -6.695 14.078 -0.952 1 96.06 114 ASP A N 1
ATOM 862 C CA . ASP A 1 114 ? -6.418 13.789 -2.357 1 96.06 114 ASP A CA 1
ATOM 863 C C . ASP A 1 114 ? -4.93 13.539 -2.582 1 96.06 114 ASP A C 1
ATOM 865 O O . ASP A 1 114 ? -4.555 12.617 -3.312 1 96.06 114 ASP A O 1
ATOM 869 N N . LEU A 1 115 ? -4.16 14.375 -2 1 97 115 LEU A N 1
ATOM 870 C CA . LEU A 1 115 ? -2.717 14.211 -2.125 1 97 115 LEU A CA 1
ATOM 871 C C . LEU A 1 115 ? -2.268 12.883 -1.523 1 97 115 LEU A C 1
ATOM 873 O O . LEU A 1 115 ? -1.487 12.148 -2.137 1 97 115 LEU A O 1
ATOM 877 N N . LEU A 1 116 ? -2.773 12.602 -0.389 1 95.88 116 LEU A N 1
ATOM 878 C CA . LEU A 1 116 ? -2.42 11.359 0.302 1 95.88 116 LEU A CA 1
ATOM 879 C C . LEU A 1 116 ? -2.777 10.148 -0.543 1 95.88 116 LEU A C 1
ATOM 881 O O . LEU A 1 116 ? -1.973 9.219 -0.678 1 95.88 116 LEU A O 1
ATOM 885 N N . ILE A 1 117 ? -3.959 10.141 -1.094 1 96.62 117 ILE A N 1
ATOM 886 C CA . ILE A 1 117 ? -4.422 9.023 -1.911 1 96.62 117 ILE A CA 1
ATOM 887 C C . ILE A 1 117 ? -3.461 8.805 -3.08 1 96.62 117 ILE A C 1
ATOM 889 O O . ILE A 1 117 ? -3.043 7.68 -3.348 1 96.62 117 ILE A O 1
ATOM 893 N N . LYS A 1 118 ? -3.111 9.82 -3.695 1 97.12 118 LYS A N 1
ATOM 894 C CA . LYS A 1 118 ? -2.219 9.742 -4.848 1 97.12 118 LYS A CA 1
ATOM 895 C C . LYS A 1 118 ? -0.84 9.227 -4.441 1 97.12 118 LYS A C 1
ATOM 897 O O . LYS A 1 118 ? -0.239 8.422 -5.152 1 97.12 118 LYS A O 1
ATOM 902 N N . ARG A 1 119 ? -0.361 9.695 -3.375 1 97.69 119 ARG A N 1
ATOM 903 C CA . ARG A 1 119 ? 0.975 9.305 -2.938 1 97.69 119 ARG A CA 1
ATOM 904 C C . ARG A 1 119 ? 1.004 7.84 -2.504 1 97.69 119 ARG A C 1
ATOM 906 O O . ARG A 1 119 ? 1.936 7.105 -2.842 1 97.69 119 ARG A O 1
ATOM 913 N N . VAL A 1 120 ? -0.026 7.445 -1.784 1 97.56 120 VAL A N 1
ATOM 914 C CA . VAL A 1 120 ? -0.102 6.055 -1.344 1 97.56 120 VAL A CA 1
ATOM 915 C C . VAL A 1 120 ? -0.149 5.129 -2.559 1 97.56 120 VAL A C 1
ATOM 917 O O . VAL A 1 120 ? 0.558 4.121 -2.604 1 97.56 120 VAL A O 1
ATOM 920 N N . GLU A 1 121 ? -0.989 5.496 -3.484 1 97.25 121 GLU A N 1
ATOM 921 C CA . GLU A 1 121 ? -1.082 4.754 -4.742 1 97.25 121 GLU A CA 1
ATOM 922 C C . GLU A 1 121 ? 0.282 4.645 -5.418 1 97.25 121 GLU A C 1
ATOM 924 O O . GLU A 1 121 ? 0.687 3.555 -5.832 1 97.25 121 GLU A O 1
ATOM 929 N N . LYS A 1 122 ? 0.924 5.648 -5.547 1 97.75 122 LYS A N 1
ATOM 930 C CA . LYS A 1 122 ? 2.217 5.719 -6.219 1 97.75 122 LYS A CA 1
ATOM 931 C C . LYS A 1 122 ? 3.273 4.91 -5.473 1 97.75 122 LYS A C 1
ATOM 933 O O . LYS A 1 122 ? 4.02 4.141 -6.082 1 97.75 122 LYS A O 1
ATOM 938 N N . ILE A 1 123 ? 3.338 5.102 -4.195 1 98.38 123 ILE A N 1
ATOM 939 C CA . ILE A 1 123 ? 4.301 4.387 -3.363 1 98.38 123 ILE A CA 1
ATOM 940 C C . ILE A 1 123 ? 4.098 2.881 -3.523 1 98.38 123 ILE A C 1
ATOM 942 O O . ILE A 1 123 ? 5.055 2.143 -3.77 1 98.38 123 ILE A O 1
ATOM 946 N N . ALA A 1 124 ? 2.852 2.469 -3.424 1 98 124 ALA A N 1
ATOM 947 C CA . ALA A 1 124 ? 2.537 1.046 -3.531 1 98 124 ALA A CA 1
ATOM 948 C C . ALA A 1 124 ? 2.91 0.502 -4.906 1 98 124 ALA A C 1
ATOM 950 O O . ALA A 1 124 ? 3.498 -0.576 -5.016 1 98 124 ALA A O 1
ATOM 951 N N . ARG A 1 125 ? 2.594 1.247 -5.914 1 97.5 125 ARG A N 1
ATOM 952 C CA . ARG A 1 125 ? 2.895 0.832 -7.281 1 97.5 125 ARG A CA 1
ATOM 953 C C . ARG A 1 125 ? 4.398 0.665 -7.484 1 97.5 125 ARG A C 1
ATOM 955 O O . ARG A 1 125 ? 4.844 -0.337 -8.047 1 97.5 125 ARG A O 1
ATOM 962 N N . LEU A 1 126 ? 5.125 1.613 -7.07 1 97.5 126 LEU A N 1
ATOM 963 C CA . LEU A 1 126 ? 6.57 1.604 -7.27 1 97.5 126 LEU A CA 1
ATOM 964 C C . LEU A 1 126 ? 7.219 0.452 -6.508 1 97.5 126 LEU A C 1
ATOM 966 O O . LEU A 1 126 ? 8.125 -0.209 -7.027 1 97.5 126 LEU A O 1
ATOM 970 N N . LEU A 1 127 ? 6.738 0.254 -5.324 1 97 127 LEU A N 1
ATOM 971 C CA . LEU A 1 127 ? 7.293 -0.84 -4.535 1 97 127 LEU A CA 1
ATOM 972 C C . LEU A 1 127 ? 6.992 -2.186 -5.188 1 97 127 LEU A C 1
ATOM 974 O O . LEU A 1 127 ? 7.832 -3.09 -5.168 1 97 127 LEU A O 1
ATOM 978 N N . ALA A 1 128 ? 5.77 -2.338 -5.73 1 95.69 128 ALA A N 1
ATOM 979 C CA . ALA A 1 128 ? 5.398 -3.572 -6.418 1 95.69 128 ALA A CA 1
ATOM 980 C C . ALA A 1 128 ? 6.223 -3.758 -7.688 1 95.69 128 ALA A C 1
ATOM 982 O O . ALA A 1 128 ? 6.574 -4.883 -8.047 1 95.69 128 ALA A O 1
ATOM 983 N N . ALA A 1 129 ? 6.516 -2.684 -8.367 1 94.69 129 ALA A N 1
ATOM 984 C CA . ALA A 1 129 ? 7.227 -2.725 -9.641 1 94.69 129 ALA A CA 1
ATOM 985 C C . ALA A 1 129 ? 8.719 -2.934 -9.43 1 94.69 129 ALA A C 1
ATOM 987 O O . ALA A 1 129 ? 9.406 -3.484 -10.297 1 94.69 129 ALA A O 1
ATOM 988 N N . SER A 1 130 ? 9.227 -2.455 -8.43 1 92.31 130 SER A N 1
ATOM 989 C CA . SER A 1 130 ? 10.656 -2.504 -8.164 1 92.31 130 SER A CA 1
ATOM 990 C C . SER A 1 130 ? 10.938 -3.02 -6.754 1 92.31 130 SER A C 1
ATOM 992 O O . SER A 1 130 ? 11.109 -2.23 -5.824 1 92.31 130 SER A O 1
ATOM 994 N N . PRO A 1 131 ? 11.234 -4.324 -6.863 1 82.62 131 PRO A N 1
ATOM 995 C CA . PRO A 1 131 ? 11.547 -4.891 -5.551 1 82.62 131 PRO A CA 1
ATOM 996 C C . PRO A 1 131 ? 12.812 -4.297 -4.941 1 82.62 131 PRO A C 1
ATOM 998 O O . PRO A 1 131 ? 13.703 -3.854 -5.668 1 82.62 131 PRO A O 1
ATOM 1001 N N . ASP A 1 132 ? 13.078 -3.879 -3.928 1 90.38 132 ASP A N 1
ATOM 1002 C CA . ASP A 1 132 ? 14.242 -3.393 -3.184 1 90.38 132 ASP A CA 1
ATOM 1003 C C . ASP A 1 132 ? 14.234 -1.867 -3.098 1 90.38 132 ASP A C 1
ATOM 1005 O O . ASP A 1 132 ? 15.188 -1.267 -2.598 1 90.38 132 ASP A O 1
ATOM 1009 N N . LEU A 1 133 ? 13.188 -1.312 -3.695 1 93.94 133 LEU A N 1
ATOM 1010 C CA . LEU A 1 133 ? 13.117 0.144 -3.723 1 93.94 133 LEU A CA 1
ATOM 1011 C C . LEU A 1 133 ? 13.203 0.72 -2.314 1 93.94 133 LEU A C 1
ATOM 1013 O O . LEU A 1 133 ? 13.664 1.849 -2.125 1 93.94 133 LEU A O 1
ATOM 1017 N N . VAL A 1 134 ? 12.82 -0 -1.305 1 95.25 134 VAL A N 1
ATOM 1018 C CA . VAL A 1 134 ? 12.852 0.452 0.083 1 95.25 134 VAL A CA 1
ATOM 1019 C C . VAL A 1 134 ? 14.297 0.661 0.53 1 95.25 134 VAL A C 1
ATOM 1021 O O . VAL A 1 134 ? 14.555 1.392 1.489 1 95.25 134 VAL A O 1
ATOM 1024 N N . GLU A 1 135 ? 15.219 0.05 -0.159 1 95.44 135 GLU A N 1
ATOM 1025 C CA . GLU A 1 135 ? 16.641 0.181 0.169 1 95.44 135 GLU A CA 1
ATOM 1026 C C . GLU A 1 135 ? 17.266 1.373 -0.549 1 95.44 135 GLU A C 1
ATOM 1028 O O . GLU A 1 135 ? 18.422 1.718 -0.3 1 95.44 135 GLU A O 1
ATOM 1033 N N . ASN A 1 136 ? 16.516 1.889 -1.471 1 96.06 136 ASN A N 1
ATOM 1034 C CA . ASN A 1 136 ? 16.984 3.057 -2.209 1 96.06 136 ASN A CA 1
ATOM 1035 C C . ASN A 1 136 ? 16.812 4.336 -1.396 1 96.06 136 ASN A C 1
ATOM 1037 O O . ASN A 1 136 ? 15.695 4.766 -1.127 1 96.06 136 ASN A O 1
ATOM 1041 N N . ASN A 1 137 ? 17.844 4.996 -1.062 1 95.62 137 ASN A N 1
ATOM 1042 C CA . ASN A 1 137 ? 17.844 6.184 -0.209 1 95.62 137 ASN A CA 1
ATOM 1043 C C . ASN A 1 137 ? 17.141 7.355 -0.89 1 95.62 137 ASN A C 1
ATOM 1045 O O . ASN A 1 137 ? 16.469 8.148 -0.23 1 95.62 137 ASN A O 1
ATOM 1049 N N . ASP A 1 138 ? 17.391 7.434 -2.188 1 95.62 138 ASP A N 1
ATOM 1050 C CA . ASP A 1 138 ? 16.75 8.539 -2.908 1 95.62 138 ASP A CA 1
ATOM 1051 C C . ASP A 1 138 ? 15.234 8.43 -2.855 1 95.62 138 ASP A C 1
ATOM 1053 O O . ASP A 1 138 ? 14.539 9.43 -2.689 1 95.62 138 ASP A O 1
ATOM 1057 N N . PHE A 1 139 ? 14.719 7.234 -2.977 1 97.5 139 PHE A N 1
ATOM 1058 C CA . PHE A 1 139 ? 13.289 6.992 -2.904 1 97.5 139 PHE A CA 1
ATOM 1059 C C . PHE A 1 139 ? 12.758 7.281 -1.503 1 97.5 139 PHE A C 1
ATOM 1061 O O . PHE A 1 139 ? 11.789 8.023 -1.337 1 97.5 139 PHE A O 1
ATOM 1068 N N . MET A 1 140 ? 13.414 6.82 -0.52 1 97.12 140 MET A N 1
ATOM 1069 C CA . MET A 1 140 ? 12.945 6.949 0.857 1 97.12 140 MET A CA 1
ATOM 1070 C C . MET A 1 140 ? 13.016 8.398 1.323 1 97.12 140 MET A C 1
ATOM 1072 O O . MET A 1 140 ? 12.219 8.828 2.154 1 97.12 140 MET A O 1
ATOM 1076 N N . ALA A 1 141 ? 13.984 9.156 0.821 1 96.56 141 ALA A N 1
ATOM 1077 C CA . ALA A 1 141 ? 14.164 10.547 1.207 1 96.56 141 ALA A CA 1
ATOM 1078 C C . ALA A 1 141 ? 12.992 11.406 0.735 1 96.56 141 ALA A C 1
ATOM 1080 O O . ALA A 1 141 ? 12.773 12.508 1.245 1 96.56 141 ALA A O 1
ATOM 1081 N N . ARG A 1 142 ? 12.25 10.93 -0.237 1 97.25 142 ARG A N 1
ATOM 1082 C CA . ARG A 1 142 ? 11.125 11.672 -0.798 1 97.25 142 ARG A CA 1
ATOM 1083 C C . ARG A 1 142 ? 9.859 11.469 0.037 1 97.25 142 ARG A C 1
ATOM 1085 O O . ARG A 1 142 ? 8.867 12.164 -0.152 1 97.25 142 ARG A O 1
ATOM 1092 N N . LEU A 1 143 ? 9.93 10.555 0.974 1 97.19 143 LEU A N 1
ATOM 1093 C CA . LEU A 1 143 ? 8.766 10.164 1.763 1 97.19 143 LEU A CA 1
ATOM 1094 C C . LEU A 1 143 ? 8.82 10.789 3.152 1 97.19 143 LEU A C 1
ATOM 1096 O O . LEU A 1 143 ? 9.898 10.938 3.732 1 97.19 143 LEU A O 1
ATOM 1100 N N . THR A 1 144 ? 7.66 11.188 3.65 1 95 144 THR A N 1
ATOM 1101 C CA . THR A 1 144 ? 7.57 11.609 5.043 1 95 144 THR A CA 1
ATOM 1102 C C . THR A 1 144 ? 7.773 10.414 5.98 1 95 144 THR A C 1
ATOM 1104 O O . THR A 1 144 ? 7.742 9.266 5.543 1 95 144 THR A O 1
ATOM 1107 N N . PRO A 1 145 ? 8.062 10.711 7.25 1 93.69 145 PRO A N 1
ATOM 1108 C CA . PRO A 1 145 ? 8.242 9.602 8.188 1 93.69 145 PRO A CA 1
ATOM 1109 C C . PRO A 1 145 ? 7.055 8.641 8.203 1 93.69 145 PRO A C 1
ATOM 1111 O O . PRO A 1 145 ? 7.242 7.422 8.258 1 93.69 145 PRO A O 1
ATOM 1114 N N . GLU A 1 146 ? 5.863 9.18 8.148 1 93.62 146 GLU A N 1
ATOM 1115 C CA . GLU A 1 146 ? 4.664 8.344 8.117 1 93.62 146 GLU A CA 1
ATOM 1116 C C . GLU A 1 146 ? 4.637 7.469 6.871 1 93.62 146 GLU A C 1
ATOM 1118 O O . GLU A 1 146 ? 4.305 6.285 6.945 1 93.62 146 GLU A O 1
ATOM 1123 N N . GLU A 1 147 ? 5.031 7.992 5.773 1 96.19 147 GLU A N 1
ATOM 1124 C CA . GLU A 1 147 ? 5.023 7.27 4.504 1 96.19 147 GLU A CA 1
ATOM 1125 C C . GLU A 1 147 ? 6.121 6.207 4.469 1 96.19 147 GLU A C 1
ATOM 1127 O O . GLU A 1 147 ? 5.953 5.156 3.848 1 96.19 147 GLU A O 1
ATOM 1132 N N . ARG A 1 148 ? 7.223 6.523 5.086 1 97 148 ARG A N 1
ATOM 1133 C CA . ARG A 1 148 ? 8.289 5.531 5.172 1 97 148 ARG A CA 1
ATOM 1134 C C . ARG A 1 148 ? 7.82 4.285 5.918 1 97 148 ARG A C 1
ATOM 1136 O O . ARG A 1 148 ? 8.141 3.162 5.527 1 97 148 ARG A O 1
ATOM 1143 N N . ALA A 1 149 ? 7.086 4.555 6.984 1 95.62 149 ALA A N 1
ATOM 1144 C CA . ALA A 1 149 ? 6.52 3.424 7.715 1 95.62 149 ALA A CA 1
ATOM 1145 C C . ALA A 1 149 ? 5.574 2.619 6.832 1 95.62 149 ALA A C 1
ATOM 1147 O O . ALA A 1 149 ? 5.602 1.386 6.844 1 95.62 149 ALA A O 1
ATOM 1148 N N . LEU A 1 150 ? 4.797 3.303 6.07 1 96.88 150 LEU A N 1
ATOM 1149 C CA . LEU A 1 150 ? 3.883 2.662 5.133 1 96.88 150 LEU A CA 1
ATOM 1150 C C . LEU A 1 150 ? 4.652 1.866 4.082 1 96.88 150 LEU A C 1
ATOM 1152 O O . LEU A 1 150 ? 4.324 0.708 3.816 1 96.88 150 LEU A O 1
ATOM 1156 N N . ALA A 1 151 ? 5.629 2.48 3.506 1 97.88 151 ALA A N 1
ATOM 1157 C CA . ALA A 1 151 ? 6.441 1.828 2.48 1 97.88 151 ALA A CA 1
ATOM 1158 C C . ALA A 1 151 ? 7.074 0.549 3.016 1 97.88 151 ALA A C 1
ATOM 1160 O O . ALA A 1 151 ? 7.098 -0.475 2.33 1 97.88 151 ALA A O 1
ATOM 1161 N N . ARG A 1 152 ? 7.559 0.61 4.203 1 97.19 152 ARG A N 1
ATOM 1162 C CA . ARG A 1 152 ? 8.195 -0.556 4.801 1 97.19 152 ARG A CA 1
ATOM 1163 C C . ARG A 1 152 ? 7.191 -1.678 5.031 1 97.19 152 ARG A C 1
ATOM 1165 O O . ARG A 1 152 ? 7.508 -2.854 4.836 1 97.19 152 ARG A O 1
ATOM 1172 N N . ALA A 1 153 ? 6.047 -1.268 5.504 1 95.94 153 ALA A N 1
ATOM 1173 C CA . ALA A 1 153 ? 5 -2.264 5.719 1 95.94 153 ALA A CA 1
ATOM 1174 C C . ALA A 1 153 ? 4.621 -2.949 4.406 1 95.94 153 ALA A C 1
ATOM 1176 O O . ALA A 1 153 ? 4.469 -4.172 4.363 1 95.94 153 ALA A O 1
ATOM 1177 N N . ILE A 1 154 ? 4.461 -2.195 3.361 1 97.5 154 ILE A N 1
ATOM 1178 C CA . ILE A 1 154 ? 4.117 -2.732 2.049 1 97.5 154 ILE A CA 1
ATOM 1179 C C . ILE A 1 154 ? 5.23 -3.656 1.562 1 97.5 154 ILE A C 1
ATOM 1181 O O . ILE A 1 154 ? 4.969 -4.77 1.102 1 97.5 154 ILE A O 1
ATOM 1185 N N . ASP A 1 155 ? 6.41 -3.18 1.682 1 96.75 155 ASP A N 1
ATOM 1186 C CA . ASP A 1 155 ? 7.566 -3.941 1.224 1 96.75 155 ASP A CA 1
ATOM 1187 C C . ASP A 1 155 ? 7.625 -5.309 1.899 1 96.75 155 ASP A C 1
ATOM 1189 O O . ASP A 1 155 ? 7.875 -6.324 1.242 1 96.75 155 ASP A O 1
ATOM 1193 N N . LEU A 1 156 ? 7.473 -5.285 3.188 1 94.44 156 LEU A N 1
ATOM 1194 C CA . LEU A 1 156 ? 7.523 -6.527 3.947 1 94.44 156 LEU A CA 1
ATOM 1195 C C . LEU A 1 156 ? 6.516 -7.535 3.406 1 94.44 156 LEU A C 1
ATOM 1197 O O . LEU A 1 156 ? 6.848 -8.711 3.211 1 94.44 156 LEU A O 1
ATOM 1201 N N . GLU A 1 157 ? 5.301 -7.09 3.139 1 94.69 157 GLU A N 1
ATOM 1202 C CA . GLU A 1 157 ? 4.262 -7.984 2.637 1 94.69 157 GLU A CA 1
ATOM 1203 C C . GLU A 1 157 ? 4.555 -8.414 1.202 1 94.69 157 GLU A C 1
ATOM 1205 O O . GLU A 1 157 ? 4.266 -9.555 0.818 1 94.69 157 GLU A O 1
ATOM 1210 N N . LEU A 1 158 ? 5.117 -7.539 0.401 1 94.5 158 LEU A N 1
ATOM 1211 C CA . LEU A 1 158 ? 5.438 -7.863 -0.98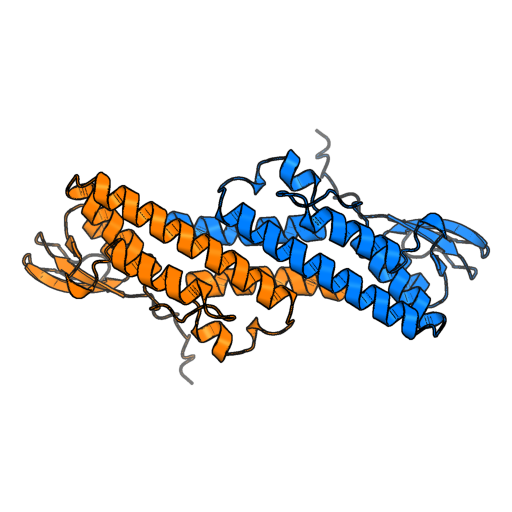4 1 94.5 158 LEU A CA 1
ATOM 1212 C C . LEU A 1 158 ? 6.547 -8.906 -1.052 1 94.5 158 LEU A C 1
ATOM 1214 O O . LEU A 1 158 ? 6.531 -9.781 -1.919 1 94.5 158 LEU A O 1
ATOM 1218 N N . ILE A 1 159 ? 7.523 -8.781 -0.206 1 90.31 159 ILE A N 1
ATOM 1219 C CA . ILE A 1 159 ? 8.602 -9.758 -0.145 1 90.31 159 ILE A CA 1
ATOM 1220 C C . ILE A 1 159 ? 8.023 -11.148 0.127 1 90.31 159 ILE A C 1
ATOM 1222 O O . ILE A 1 159 ? 8.383 -12.117 -0.541 1 90.31 159 ILE A O 1
ATOM 1226 N N . SER A 1 160 ? 7.184 -11.156 1.075 1 84.25 160 SER A N 1
ATOM 1227 C CA . SER A 1 160 ? 6.543 -12.43 1.408 1 84.25 160 SER A CA 1
ATOM 1228 C C . SER A 1 160 ? 5.742 -12.969 0.229 1 84.25 160 SER A C 1
ATOM 1230 O O . SER A 1 160 ? 5.789 -14.172 -0.061 1 84.25 160 SER A O 1
ATOM 1232 N N . LEU A 1 161 ? 5.086 -12.117 -0.425 1 83.06 161 LEU A N 1
ATOM 1233 C CA . LEU A 1 161 ? 4.238 -12.477 -1.556 1 83.06 161 LEU A CA 1
ATOM 1234 C C . LEU A 1 161 ? 5.082 -12.938 -2.742 1 83.06 161 LEU A C 1
ATOM 1236 O O . LEU A 1 161 ? 4.793 -13.961 -3.359 1 83.06 161 LEU A O 1
ATOM 1240 N N . LEU A 1 162 ? 6.199 -12.258 -3.059 1 80.69 162 LEU A N 1
ATOM 1241 C CA . LEU A 1 162 ? 7.031 -12.539 -4.219 1 80.69 162 LEU A CA 1
ATOM 1242 C C . LEU A 1 162 ? 7.926 -13.75 -3.967 1 80.69 162 LEU A C 1
ATOM 1244 O O . LEU A 1 162 ? 8.219 -14.516 -4.887 1 80.69 162 LEU A O 1
ATOM 1248 N N . ARG A 1 163 ? 8.438 -13.828 -2.76 1 71.06 163 ARG A N 1
ATOM 1249 C CA . ARG A 1 163 ? 9.219 -15.008 -2.408 1 71.06 163 ARG A CA 1
ATOM 1250 C C . ARG A 1 163 ? 8.422 -16.281 -2.639 1 71.06 163 ARG A C 1
ATOM 1252 O O . ARG A 1 163 ? 8.969 -17.312 -3.053 1 71.06 163 ARG A O 1
ATOM 1259 N N . GLU A 1 164 ? 7.23 -16.109 -2.371 1 57.41 164 GLU A N 1
ATOM 1260 C CA . GLU A 1 164 ? 6.375 -17.281 -2.545 1 57.41 164 GLU A CA 1
ATOM 1261 C C . GLU A 1 164 ? 6.066 -17.516 -4.02 1 57.41 164 GLU A C 1
ATOM 1263 O O . GLU A 1 164 ? 5.68 -18.625 -4.402 1 57.41 164 GLU A O 1
ATOM 1268 N N . VAL A 1 165 ? 6.078 -16.5 -4.828 1 56.03 165 VAL A N 1
ATOM 1269 C CA . VAL A 1 165 ? 5.609 -16.625 -6.203 1 56.03 165 VAL A CA 1
ATOM 1270 C C . VAL A 1 165 ? 6.805 -16.703 -7.152 1 56.03 165 VAL A C 1
ATOM 1272 O O . VAL A 1 165 ? 6.816 -17.516 -8.078 1 56.03 165 VAL A O 1
ATOM 1275 N N . LEU A 1 166 ? 7.738 -15.68 -6.977 1 54.94 166 LEU A N 1
ATOM 1276 C CA . LEU A 1 166 ? 8.734 -15.492 -8.031 1 54.94 166 LEU A CA 1
ATOM 1277 C C . LEU A 1 166 ? 10.094 -16.016 -7.59 1 54.94 166 LEU A C 1
ATOM 1279 O O . LEU A 1 166 ? 10.406 -16.031 -6.395 1 54.94 166 LEU A O 1
ATOM 1283 N N . MET B 1 1 ? -16.484 -25.547 25.047 1 22.62 1 MET B N 1
ATOM 1284 C CA . MET B 1 1 ? -16.844 -25.094 23.703 1 22.62 1 MET B CA 1
ATOM 1285 C C . MET B 1 1 ? -15.648 -25.141 22.75 1 22.62 1 MET B C 1
ATOM 1287 O O . MET B 1 1 ? -14.531 -24.797 23.141 1 22.62 1 MET B O 1
ATOM 1291 N N . PRO B 1 2 ? -15.586 -26.078 21.703 1 26.59 2 PRO B N 1
ATOM 1292 C CA . PRO B 1 2 ? -14.344 -26.25 20.938 1 26.59 2 PRO B CA 1
ATOM 1293 C C . PRO B 1 2 ? -13.844 -24.938 20.344 1 26.59 2 PRO B C 1
ATOM 1295 O O . PRO B 1 2 ? -14.656 -24.094 19.922 1 26.59 2 PRO B O 1
ATOM 1298 N N . LEU B 1 3 ? -12.898 -24.234 20.938 1 25.27 3 LEU B N 1
ATOM 1299 C CA . LEU B 1 3 ? -12.234 -23.094 20.344 1 25.27 3 LEU B CA 1
ATOM 1300 C C . LEU B 1 3 ? -11.922 -23.344 18.875 1 25.27 3 LEU B C 1
ATOM 1302 O O . LEU B 1 3 ? -11.156 -24.25 18.547 1 25.27 3 LEU B O 1
ATOM 1306 N N . THR B 1 4 ? -12.93 -23.375 17.969 1 29.88 4 THR B N 1
ATOM 1307 C CA . THR B 1 4 ? -12.781 -23.516 16.516 1 29.88 4 THR B CA 1
ATOM 1308 C C . THR B 1 4 ? -11.656 -22.609 16 1 29.88 4 THR B C 1
ATOM 1310 O O . THR B 1 4 ? -11.781 -21.391 16 1 29.88 4 THR B O 1
ATOM 1313 N N . GLY B 1 5 ? -10.492 -22.672 16.531 1 31.59 5 GLY B N 1
ATOM 1314 C CA . GLY B 1 5 ? -9.32 -22 15.992 1 31.59 5 GLY B CA 1
ATOM 1315 C C . GLY B 1 5 ? -9.32 -21.922 14.477 1 31.59 5 GLY B C 1
ATOM 1316 O O . GLY B 1 5 ? -9.375 -22.953 13.805 1 31.59 5 GLY B O 1
ATOM 1317 N N . GLY B 1 6 ? -10.102 -21.047 13.836 1 34.56 6 GLY B N 1
ATOM 1318 C CA . GLY B 1 6 ? -10.102 -20.75 12.414 1 34.56 6 GLY B CA 1
ATOM 1319 C C . GLY B 1 6 ? -8.758 -20.984 11.758 1 34.56 6 GLY B C 1
ATOM 1320 O O . GLY B 1 6 ? -7.914 -20.094 11.703 1 34.56 6 GLY B O 1
ATOM 1321 N N . VAL B 1 7 ? -8.203 -22.078 11.984 1 37.12 7 VAL B N 1
ATOM 1322 C CA . VAL B 1 7 ? -6.977 -22.438 11.273 1 37.12 7 VAL B CA 1
ATOM 1323 C C . VAL B 1 7 ? -7.098 -22.047 9.805 1 37.12 7 VAL B C 1
ATOM 1325 O O . VAL B 1 7 ? -8.016 -22.5 9.109 1 37.12 7 VAL B O 1
ATOM 1328 N N . ALA B 1 8 ? -6.645 -20.953 9.414 1 47.19 8 ALA B N 1
ATOM 1329 C CA . ALA B 1 8 ? -6.551 -20.469 8.039 1 47.19 8 ALA B CA 1
ATOM 1330 C C . ALA B 1 8 ? -6.367 -21.625 7.062 1 47.19 8 ALA B C 1
ATOM 1332 O O . ALA B 1 8 ? -5.379 -22.359 7.141 1 47.19 8 ALA B O 1
ATOM 1333 N N . GLU B 1 9 ? -7.375 -22.359 6.82 1 56.25 9 GLU B N 1
ATOM 1334 C CA . GLU B 1 9 ? -7.285 -23.438 5.848 1 56.25 9 GLU B CA 1
ATOM 1335 C C . GLU B 1 9 ? -6.352 -23.078 4.699 1 56.25 9 GLU B C 1
ATOM 1337 O O . GLU B 1 9 ? -6.52 -22.031 4.059 1 56.25 9 GLU B O 1
ATOM 1342 N N . SER B 1 10 ? -5.098 -23.516 4.68 1 75.3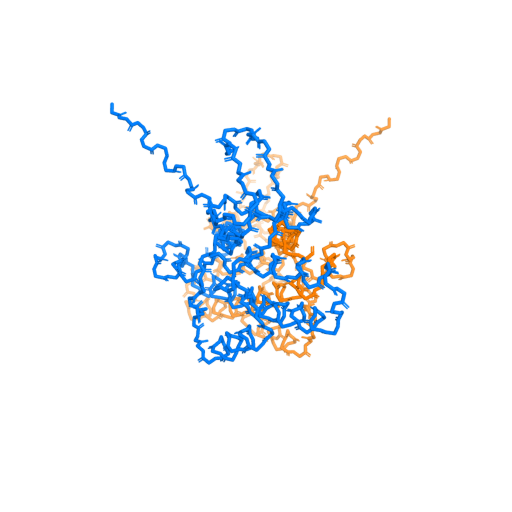1 10 SER B N 1
ATOM 1343 C CA . SER B 1 10 ? -3.998 -23.25 3.752 1 75.31 10 SER B CA 1
ATOM 1344 C C . SER B 1 10 ? -4.383 -23.625 2.322 1 75.31 10 SER B C 1
ATOM 1346 O O . SER B 1 10 ? -5.184 -24.531 2.105 1 75.31 10 SER B O 1
ATOM 1348 N N . VAL B 1 11 ? -4.27 -22.719 1.386 1 86.31 11 VAL B N 1
ATOM 1349 C CA . VAL B 1 11 ? -4.48 -22.922 -0.045 1 86.31 11 VAL B CA 1
ATOM 1350 C C . VAL B 1 11 ? -3.887 -24.266 -0.47 1 86.31 11 VAL B C 1
ATOM 1352 O O . VAL B 1 11 ? -2.793 -24.641 -0.034 1 86.31 11 VAL B O 1
ATOM 1355 N N . LYS B 1 12 ? -4.801 -25.109 -1.113 1 91.56 12 LYS B N 1
ATOM 1356 C CA . LYS B 1 12 ? -4.332 -26.391 -1.627 1 91.56 12 LYS B CA 1
ATOM 1357 C C . LYS B 1 12 ? -4.168 -26.359 -3.143 1 91.56 12 LYS B C 1
ATOM 1359 O O . LYS B 1 12 ? -4.855 -25.594 -3.826 1 91.56 12 LYS B O 1
ATOM 1364 N N . LEU B 1 13 ? -3.201 -27.188 -3.648 1 93.06 13 LEU B N 1
ATOM 1365 C CA . LEU B 1 13 ? -2.998 -27.359 -5.082 1 93.06 13 LEU B CA 1
ATOM 1366 C C . LEU B 1 13 ? -3.148 -28.812 -5.488 1 93.06 13 LEU B C 1
ATOM 1368 O O . LEU B 1 13 ? -2.689 -29.719 -4.777 1 93.06 13 LEU B O 1
ATOM 1372 N N . ARG B 1 14 ? -3.797 -29 -6.617 1 94.81 14 ARG B N 1
ATOM 1373 C CA . ARG B 1 14 ? -3.895 -30.359 -7.156 1 94.81 14 ARG B CA 1
ATOM 1374 C C . ARG B 1 14 ? -2.688 -30.688 -8.023 1 94.81 14 ARG B C 1
ATOM 1376 O O . ARG B 1 14 ? -2.336 -29.922 -8.93 1 94.81 14 ARG B O 1
ATOM 1383 N N . VAL B 1 15 ? -2.107 -31.875 -7.719 1 95.25 15 VAL B N 1
ATOM 1384 C CA . VAL B 1 15 ? -0.91 -32.281 -8.453 1 95.25 15 VAL B CA 1
ATOM 1385 C C . VAL B 1 15 ? -1.012 -33.75 -8.844 1 95.25 15 VAL B C 1
ATOM 1387 O O . VAL B 1 15 ? -1.881 -34.469 -8.344 1 95.25 15 VAL B O 1
ATOM 1390 N N . ILE B 1 16 ? -0.246 -34.125 -9.836 1 96 16 ILE B N 1
ATOM 1391 C CA . ILE B 1 16 ? -0.02 -35.5 -10.18 1 96 16 ILE B CA 1
ATOM 1392 C C . ILE B 1 16 ? 1.368 -35.938 -9.711 1 96 16 ILE B C 1
ATOM 1394 O O . ILE B 1 16 ? 2.375 -35.344 -10.109 1 96 16 ILE B O 1
ATOM 1398 N N . ILE B 1 17 ? 1.372 -36.938 -8.844 1 95.62 17 ILE B N 1
ATOM 1399 C CA . ILE B 1 17 ? 2.633 -37.438 -8.312 1 95.62 17 ILE B CA 1
ATOM 1400 C C . ILE B 1 17 ? 3.389 -38.188 -9.414 1 95.62 17 ILE B C 1
ATOM 1402 O O . ILE B 1 17 ? 2.805 -38.969 -10.156 1 95.62 17 ILE B O 1
ATOM 1406 N N . THR B 1 18 ? 4.707 -37.844 -9.57 1 95.81 18 THR B N 1
ATOM 1407 C CA . THR B 1 18 ? 5.449 -38.406 -10.688 1 95.81 18 THR B CA 1
ATOM 1408 C C . THR B 1 18 ? 6.387 -39.531 -10.211 1 95.81 18 THR B C 1
ATOM 1410 O O . THR B 1 18 ? 6.918 -40.281 -11.016 1 95.81 18 THR B O 1
ATOM 1413 N N . LYS B 1 19 ? 6.68 -39.594 -8.922 1 94.81 19 LYS B N 1
ATOM 1414 C CA . LYS B 1 19 ? 7.5 -40.625 -8.297 1 94.81 19 LYS B CA 1
ATOM 1415 C C . LYS B 1 19 ? 6.863 -41.125 -7.004 1 94.81 19 LYS B C 1
ATOM 1417 O O . LYS B 1 19 ? 6.156 -40.375 -6.324 1 94.81 19 LYS B O 1
ATOM 1422 N N . ASP B 1 20 ? 7.137 -42.406 -6.789 1 95.12 20 ASP B N 1
ATOM 1423 C CA . ASP B 1 20 ? 6.664 -42.906 -5.5 1 95.12 20 ASP B CA 1
ATOM 1424 C C . ASP B 1 20 ? 7.273 -42.094 -4.352 1 95.12 20 ASP B C 1
ATOM 1426 O O . ASP B 1 20 ? 8.484 -41.875 -4.316 1 95.12 20 ASP B O 1
ATOM 1430 N N . LEU B 1 21 ? 6.375 -41.625 -3.486 1 93.88 21 LEU B N 1
ATOM 1431 C CA . LEU B 1 21 ? 6.828 -40.812 -2.369 1 93.88 21 LEU B CA 1
ATOM 1432 C C . LEU B 1 21 ? 6.414 -41.438 -1.037 1 93.88 21 LEU B C 1
ATOM 1434 O O . LEU B 1 21 ? 5.254 -41.812 -0.861 1 93.88 21 LEU B O 1
ATOM 1438 N N . PRO B 1 22 ? 7.379 -41.531 -0.193 1 92.38 22 PRO B N 1
ATOM 1439 C CA . PRO B 1 22 ? 7 -42 1.143 1 92.38 22 PRO B CA 1
ATOM 1440 C C . PRO B 1 22 ? 6.168 -40.969 1.912 1 92.38 22 PRO B C 1
ATOM 1442 O O . PRO B 1 22 ? 5.938 -39.844 1.422 1 92.38 22 PRO B O 1
ATOM 1445 N N . SER B 1 23 ? 5.598 -41.406 3.021 1 91.06 23 SER B N 1
ATOM 1446 C CA . SER B 1 23 ? 4.871 -40.469 3.873 1 91.06 23 SER B CA 1
ATOM 1447 C C . SER B 1 23 ? 5.805 -39.406 4.445 1 91.06 23 SER B C 1
ATOM 1449 O O . SER B 1 23 ? 6.922 -39.719 4.863 1 91.06 23 SER B O 1
ATOM 1451 N N . ILE B 1 24 ? 5.363 -38.188 4.219 1 79.5 24 ILE B N 1
ATOM 1452 C CA . ILE B 1 24 ? 6.129 -37.062 4.73 1 79.5 24 ILE B CA 1
ATOM 1453 C C . ILE B 1 24 ? 5.238 -36.188 5.613 1 79.5 24 ILE B C 1
ATOM 1455 O O . ILE B 1 24 ? 4.312 -35.531 5.121 1 79.5 24 ILE B O 1
ATOM 1459 N N . ILE B 1 25 ? 5.625 -36.125 6.918 1 81.88 25 ILE B N 1
ATOM 1460 C CA . ILE B 1 25 ? 4.934 -35.281 7.895 1 81.88 25 ILE B CA 1
ATOM 1461 C C . ILE B 1 25 ? 3.424 -35.469 7.742 1 81.88 25 ILE B C 1
ATOM 1463 O O . ILE B 1 25 ? 2.688 -34.469 7.633 1 81.88 25 ILE B O 1
ATOM 1467 N N . GLY B 1 26 ? 2.963 -36.594 7.629 1 85.5 26 GLY B N 1
ATOM 1468 C CA . GLY B 1 26 ? 1.547 -36.938 7.656 1 85.5 26 GLY B CA 1
ATOM 1469 C C . GLY B 1 26 ? 0.907 -36.906 6.281 1 85.5 26 GLY B C 1
ATOM 1470 O O . GLY B 1 26 ? -0.313 -37.031 6.156 1 85.5 26 GLY B O 1
ATOM 1471 N N . LEU B 1 27 ? 1.712 -36.688 5.387 1 89.56 27 LEU B N 1
ATOM 1472 C CA . LEU B 1 27 ? 1.194 -36.688 4.023 1 89.56 27 LEU B CA 1
ATOM 1473 C C . LEU B 1 27 ? 1.699 -37.938 3.277 1 89.56 27 LEU B C 1
ATOM 1475 O O . LEU B 1 27 ? 2.871 -38.312 3.395 1 89.56 27 LEU B O 1
ATOM 1479 N N . GLY B 1 28 ? 0.857 -38.594 2.631 1 86.81 28 GLY B N 1
ATOM 1480 C CA . GLY B 1 28 ? 1.231 -39.781 1.89 1 86.81 28 GLY B CA 1
ATOM 1481 C C . GLY B 1 28 ? 1.076 -41.062 2.695 1 86.81 28 GLY B C 1
ATOM 1482 O O . GLY B 1 28 ? 0.38 -41.094 3.713 1 86.81 28 GLY B O 1
ATOM 1483 N N . PRO B 1 29 ? 1.719 -41.969 2.256 1 92.19 29 PRO B N 1
ATOM 1484 C CA . PRO B 1 29 ? 2.486 -42.156 1.022 1 92.19 29 PRO B CA 1
ATOM 1485 C C . PRO B 1 29 ? 1.653 -41.906 -0.233 1 92.19 29 PRO B C 1
ATOM 1487 O O . PRO B 1 29 ? 0.422 -41.875 -0.166 1 92.19 29 PRO B O 1
ATOM 1490 N N . PHE B 1 30 ? 2.508 -41.531 -1.305 1 94.81 30 PHE B N 1
ATOM 1491 C CA . PHE B 1 30 ? 1.859 -41.312 -2.594 1 94.81 30 PHE B CA 1
ATOM 1492 C C . PHE B 1 30 ? 2.482 -42.219 -3.664 1 94.81 30 PHE B C 1
ATOM 1494 O O . PHE B 1 30 ? 3.691 -42.438 -3.654 1 94.81 30 PHE B O 1
ATOM 1501 N N . LYS B 1 31 ? 1.578 -42.688 -4.586 1 95 31 LYS B N 1
ATOM 1502 C CA . LYS B 1 31 ? 2.055 -43.5 -5.715 1 95 31 LYS B CA 1
ATOM 1503 C C . LYS B 1 31 ? 2.205 -42.625 -6.965 1 95 31 LYS B C 1
ATOM 1505 O O . LYS B 1 31 ? 1.381 -41.75 -7.223 1 95 31 LYS B O 1
ATOM 1510 N N . ALA B 1 32 ? 3.285 -43.031 -7.758 1 96 32 ALA B N 1
ATOM 1511 C CA . ALA B 1 32 ? 3.461 -42.344 -9.031 1 96 32 ALA B CA 1
ATOM 1512 C C . ALA B 1 32 ? 2.201 -42.438 -9.891 1 96 32 ALA B C 1
ATOM 1514 O O . ALA B 1 32 ? 1.571 -43.5 -9.953 1 96 32 ALA B O 1
ATOM 1515 N N . GLY B 1 33 ? 1.827 -41.344 -10.461 1 95 33 GLY B N 1
ATOM 1516 C CA . GLY B 1 33 ? 0.663 -41.312 -11.336 1 95 33 GLY B CA 1
ATOM 1517 C C . GLY B 1 33 ? -0.607 -40.906 -10.609 1 95 33 GLY B C 1
ATOM 1518 O O . GLY B 1 33 ? -1.608 -40.562 -11.25 1 95 33 GLY B O 1
ATOM 1519 N N . SER B 1 34 ? -0.6 -40.906 -9.289 1 94.94 34 SER B N 1
ATOM 1520 C CA . SER B 1 34 ? -1.795 -40.562 -8.523 1 94.94 34 SER B CA 1
ATOM 1521 C C . SER B 1 34 ? -1.976 -39.062 -8.414 1 94.94 34 SER B C 1
ATOM 1523 O O . SER B 1 34 ? -0.997 -38.312 -8.414 1 94.94 34 SER B O 1
ATOM 1525 N N . ALA B 1 35 ? -3.268 -38.688 -8.336 1 95.06 35 ALA B N 1
ATOM 1526 C CA . ALA B 1 35 ? -3.592 -37.312 -8.094 1 95.06 35 ALA B CA 1
ATOM 1527 C C . ALA B 1 35 ? -3.721 -37.031 -6.598 1 95.06 35 ALA B C 1
ATOM 1529 O O . ALA B 1 35 ? -4.125 -37.906 -5.828 1 95.06 35 ALA B O 1
ATOM 1530 N N . ALA B 1 36 ? -3.305 -35.812 -6.191 1 94.06 36 ALA B N 1
ATOM 1531 C CA . ALA B 1 36 ? -3.428 -35.438 -4.789 1 94.06 36 ALA B CA 1
ATOM 1532 C C . ALA B 1 36 ? -3.623 -33.938 -4.652 1 94.06 36 ALA B C 1
ATOM 1534 O O . ALA B 1 36 ? -3.094 -33.156 -5.449 1 94.06 36 ALA B O 1
ATOM 1535 N N . ALA B 1 37 ? -4.457 -33.625 -3.746 1 93.75 37 ALA B N 1
ATOM 1536 C CA . ALA B 1 37 ? -4.547 -32.219 -3.316 1 93.75 37 ALA B CA 1
ATOM 1537 C C . ALA B 1 37 ? -3.652 -31.969 -2.107 1 93.75 37 ALA B C 1
ATOM 1539 O O . ALA B 1 37 ? -3.861 -32.562 -1.038 1 93.75 37 ALA B O 1
ATOM 1540 N N . LEU B 1 38 ? -2.666 -31.125 -2.279 1 93.31 38 LEU B N 1
ATOM 1541 C CA . LEU B 1 38 ? -1.67 -30.891 -1.238 1 93.31 38 LEU B CA 1
ATOM 1542 C C . LEU B 1 38 ? -1.606 -29.422 -0.858 1 93.31 38 LEU B C 1
ATOM 1544 O O . LEU B 1 38 ? -1.922 -28.547 -1.673 1 93.31 38 LEU B O 1
ATOM 1548 N N . PRO B 1 39 ? -1.257 -29.219 0.441 1 91.75 39 PRO B N 1
ATOM 1549 C CA . PRO B 1 39 ? -0.944 -27.812 0.742 1 91.75 39 PRO B CA 1
ATOM 1550 C C . PRO B 1 39 ? 0.015 -27.203 -0.271 1 91.75 39 PRO B C 1
ATOM 1552 O O . PRO B 1 39 ? 0.947 -27.859 -0.732 1 91.75 39 PRO B O 1
ATOM 1555 N N . ALA B 1 40 ? -0.247 -25.938 -0.556 1 90 40 ALA B N 1
ATOM 1556 C CA . ALA B 1 40 ? 0.492 -25.266 -1.622 1 90 40 ALA B CA 1
ATOM 1557 C C . ALA B 1 40 ? 1.997 -25.344 -1.381 1 90 40 ALA B C 1
ATOM 1559 O O . ALA B 1 40 ? 2.768 -25.594 -2.312 1 90 40 ALA B O 1
ATOM 1560 N N . SER B 1 41 ? 2.451 -25.172 -0.151 1 88.81 41 SER B N 1
ATOM 1561 C CA . SER B 1 41 ? 3.879 -25.172 0.153 1 88.81 41 SER B CA 1
ATOM 1562 C C . SER B 1 41 ? 4.508 -26.531 -0.166 1 88.81 41 SER B C 1
ATOM 1564 O O . SER B 1 41 ? 5.629 -26.594 -0.679 1 88.81 41 SER B O 1
ATOM 1566 N N . VAL B 1 42 ? 3.781 -27.562 0.051 1 91 42 VAL B N 1
ATOM 1567 C CA . VAL B 1 42 ? 4.273 -28.906 -0.213 1 91 42 VAL B CA 1
ATOM 1568 C C . VAL B 1 42 ? 4.25 -29.188 -1.715 1 91 42 VAL B C 1
ATOM 1570 O O . VAL B 1 42 ? 5.227 -29.688 -2.277 1 91 42 VAL B O 1
ATOM 1573 N N . ALA B 1 43 ? 3.16 -28.891 -2.307 1 92.12 43 ALA B N 1
ATOM 1574 C CA . ALA B 1 43 ? 3.02 -29.078 -3.746 1 92.12 43 ALA B CA 1
ATOM 1575 C C . ALA B 1 43 ? 4.133 -28.359 -4.508 1 92.12 43 ALA B C 1
ATOM 1577 O O . ALA B 1 43 ? 4.73 -28.938 -5.422 1 92.12 43 ALA B O 1
ATOM 1578 N N . LEU B 1 44 ? 4.406 -27.203 -4.133 1 91 44 LEU B N 1
ATOM 1579 C CA . LEU B 1 44 ? 5.43 -26.391 -4.785 1 91 44 LEU B CA 1
ATOM 1580 C C . LEU B 1 44 ? 6.805 -27.047 -4.641 1 91 44 LEU B C 1
ATOM 1582 O O . LEU B 1 44 ? 7.586 -27.062 -5.594 1 91 44 LEU B O 1
ATOM 1586 N N . ARG B 1 45 ? 7.066 -27.531 -3.51 1 90.88 45 ARG B N 1
ATOM 1587 C CA . ARG B 1 45 ? 8.344 -28.203 -3.277 1 90.88 45 ARG B CA 1
ATOM 1588 C C . ARG B 1 45 ? 8.469 -29.453 -4.137 1 90.88 45 ARG B C 1
ATOM 1590 O O . ARG B 1 45 ? 9.516 -29.719 -4.723 1 90.88 45 ARG B O 1
ATOM 1597 N N . LEU B 1 46 ? 7.465 -30.203 -4.188 1 92 46 LEU B N 1
ATOM 1598 C CA . LEU B 1 46 ? 7.484 -31.438 -4.961 1 92 46 LEU B CA 1
ATOM 1599 C C . LEU B 1 46 ? 7.66 -31.141 -6.449 1 92 46 LEU B C 1
ATOM 1601 O O . LEU B 1 46 ? 8.391 -31.844 -7.141 1 92 46 LEU B O 1
ATOM 1605 N N . VAL B 1 47 ? 7.008 -30.125 -6.906 1 92.5 47 VAL B N 1
ATOM 1606 C CA . VAL B 1 47 ? 7.156 -29.734 -8.305 1 92.5 47 VAL B CA 1
ATOM 1607 C C . VAL B 1 47 ? 8.594 -29.281 -8.562 1 92.5 47 VAL B C 1
ATOM 1609 O O . VAL B 1 47 ? 9.211 -29.688 -9.555 1 92.5 47 VAL B O 1
ATOM 1612 N N . ASP B 1 48 ? 9.109 -28.531 -7.68 1 90.75 48 ASP B N 1
ATOM 1613 C CA . ASP B 1 48 ? 10.477 -28.031 -7.805 1 90.75 48 ASP B CA 1
ATOM 1614 C C . ASP B 1 48 ? 11.477 -29.172 -7.855 1 90.75 48 ASP B C 1
ATOM 1616 O O . ASP B 1 48 ? 12.469 -29.109 -8.594 1 90.75 48 ASP B O 1
ATOM 1620 N N . MET B 1 49 ? 11.148 -30.25 -7.188 1 91.44 49 MET B N 1
ATOM 1621 C CA . MET B 1 49 ? 12.039 -31.391 -7.086 1 91.44 49 MET B CA 1
ATOM 1622 C C . MET B 1 49 ? 11.812 -32.375 -8.242 1 91.44 49 MET B C 1
ATOM 1624 O O . MET B 1 49 ? 12.531 -33.375 -8.375 1 91.44 49 MET B O 1
ATOM 1628 N N . GLY B 1 50 ? 10.781 -32.125 -8.969 1 91.62 50 GLY B N 1
ATOM 1629 C CA . GLY B 1 50 ? 10.445 -33 -10.078 1 91.62 50 GLY B CA 1
ATOM 1630 C C . GLY B 1 50 ? 9.68 -34.25 -9.648 1 91.62 50 GLY B C 1
ATOM 1631 O O . GLY B 1 50 ? 9.609 -35.219 -10.391 1 91.62 50 GLY B O 1
ATOM 1632 N N . ALA B 1 51 ? 9.164 -34.188 -8.406 1 94.19 51 ALA B N 1
ATOM 1633 C CA . ALA B 1 51 ? 8.453 -35.312 -7.859 1 94.19 51 ALA B CA 1
ATOM 1634 C C . ALA B 1 51 ? 6.953 -35.219 -8.094 1 94.19 51 ALA B C 1
ATOM 1636 O O . ALA B 1 51 ? 6.203 -36.156 -7.812 1 94.19 51 ALA B O 1
ATOM 1637 N N . ALA B 1 52 ? 6.535 -34.125 -8.562 1 94.75 52 ALA B N 1
ATOM 1638 C CA . ALA B 1 52 ? 5.129 -33.906 -8.898 1 94.75 52 ALA B CA 1
ATOM 1639 C C . ALA B 1 52 ? 4.992 -32.938 -10.055 1 94.75 52 ALA B C 1
ATOM 1641 O O . ALA B 1 52 ? 5.934 -32.188 -10.375 1 94.75 52 ALA B O 1
ATOM 1642 N N . GLN B 1 53 ? 3.932 -33.031 -10.727 1 94.81 53 GLN B N 1
ATOM 1643 C CA . GLN B 1 53 ? 3.518 -32.062 -11.727 1 94.81 53 GLN B CA 1
ATOM 1644 C C . GLN B 1 53 ? 2.131 -31.5 -11.414 1 94.81 53 GLN B C 1
ATOM 1646 O O . GLN B 1 53 ? 1.308 -32.188 -10.805 1 94.81 53 GLN B O 1
ATOM 1651 N N . LEU B 1 54 ? 2.018 -30.281 -11.82 1 93 54 LEU B N 1
ATOM 1652 C CA . LEU B 1 54 ? 0.689 -29.703 -11.617 1 93 54 LEU B CA 1
ATOM 1653 C C . LEU B 1 54 ? -0.35 -30.438 -12.461 1 93 54 LEU B C 1
ATOM 1655 O O . LEU B 1 54 ? -0.082 -30.797 -13.609 1 93 54 LEU B O 1
ATOM 1659 N N . ASP B 1 55 ? -1.544 -30.594 -11.781 1 90.75 55 ASP B N 1
ATOM 1660 C CA . ASP B 1 55 ? -2.689 -31.047 -12.57 1 90.75 55 ASP B CA 1
ATOM 1661 C C . ASP B 1 55 ? -2.99 -30.047 -13.695 1 90.75 55 ASP B C 1
ATOM 1663 O O . ASP B 1 55 ? -2.877 -28.844 -13.516 1 90.75 55 ASP B O 1
ATOM 1667 N N . GLU B 1 56 ? -3.43 -30.516 -14.836 1 87.06 56 GLU B N 1
ATOM 1668 C CA . GLU B 1 56 ? -3.68 -29.688 -16.016 1 87.06 56 GLU B CA 1
ATOM 1669 C C . GLU B 1 56 ? -4.676 -28.578 -15.711 1 87.06 56 GLU B C 1
ATOM 1671 O O . GLU B 1 56 ? -4.566 -27.469 -16.25 1 87.06 56 GLU B O 1
ATOM 1676 N N . THR B 1 57 ? -5.605 -28.781 -14.82 1 86 57 THR B N 1
ATOM 1677 C CA . THR B 1 57 ? -6.645 -27.812 -14.484 1 86 57 THR B CA 1
ATOM 1678 C C . THR B 1 57 ? -6.07 -26.672 -13.656 1 86 57 THR B C 1
ATOM 1680 O O . THR B 1 57 ? -6.684 -25.594 -13.555 1 86 57 THR B O 1
ATOM 1683 N N . GLU B 1 58 ? -4.898 -26.938 -13.109 1 88.81 58 GLU B N 1
ATOM 1684 C CA . GLU B 1 58 ? -4.289 -25.953 -12.219 1 88.81 58 GLU B CA 1
ATOM 1685 C C . GLU B 1 58 ? -3.299 -25.078 -12.977 1 88.81 58 GLU B C 1
ATOM 1687 O O . GLU B 1 58 ? -2.918 -24 -12.484 1 88.81 58 GLU B O 1
ATOM 1692 N N . LEU B 1 59 ? -2.893 -25.516 -14.109 1 90.88 59 LEU B N 1
ATOM 1693 C CA . LEU B 1 59 ? -1.854 -24.812 -14.859 1 90.88 59 LEU B CA 1
ATOM 1694 C C . LEU B 1 59 ? -2.355 -23.469 -15.359 1 90.88 59 LEU B C 1
ATOM 1696 O O . LEU B 1 59 ? -3.441 -23.375 -15.938 1 90.88 59 LEU B O 1
ATOM 1700 N N . LEU B 1 60 ? -1.533 -22.531 -15.062 1 93.88 60 LEU B N 1
ATOM 1701 C CA . LEU B 1 60 ? -1.82 -21.203 -15.562 1 93.88 60 LEU B CA 1
ATOM 1702 C C . LEU B 1 60 ? -0.958 -20.875 -16.781 1 93.88 60 LEU B C 1
ATOM 1704 O O . LEU B 1 60 ? 0.258 -21.078 -16.75 1 93.88 60 LEU B O 1
ATOM 1708 N N . LYS B 1 61 ? -1.622 -20.453 -17.828 1 95.75 61 LYS B N 1
ATOM 1709 C CA . LYS B 1 61 ? -0.917 -19.953 -19 1 95.75 61 LYS B CA 1
ATOM 1710 C C . LYS B 1 61 ? -0.876 -18.438 -19.016 1 95.75 61 LYS B C 1
ATOM 1712 O O . LYS B 1 61 ? -1.719 -17.781 -18.391 1 95.75 61 LYS B O 1
ATOM 1717 N N . PRO B 1 62 ? 0.171 -17.859 -19.688 1 97.38 62 PRO B N 1
ATOM 1718 C CA . PRO B 1 62 ? 0.251 -16.406 -19.766 1 97.38 62 PRO B CA 1
ATOM 1719 C C . PRO B 1 62 ? -1.061 -15.766 -20.219 1 97.38 62 PRO B C 1
ATOM 1721 O O . PRO B 1 62 ? -1.453 -14.719 -19.688 1 97.38 62 PRO B O 1
ATOM 1724 N N . GLN B 1 63 ? -1.742 -16.406 -21.094 1 97.38 63 GLN B N 1
ATOM 1725 C CA . GLN B 1 63 ? -2.99 -15.875 -21.625 1 97.38 63 GLN B CA 1
ATOM 1726 C C . GLN B 1 63 ? -4.055 -15.781 -20.547 1 97.38 63 GLN B C 1
ATOM 1728 O O . GLN B 1 63 ? -4.871 -14.859 -20.531 1 97.38 63 GLN B O 1
ATOM 1733 N N . ASP B 1 64 ? -4.066 -16.75 -19.656 1 96.62 64 ASP B N 1
ATOM 1734 C CA . ASP B 1 64 ? -4.996 -16.719 -18.531 1 96.62 64 ASP B CA 1
ATOM 1735 C C . ASP B 1 64 ? -4.766 -15.477 -17.672 1 96.62 64 ASP B C 1
ATOM 1737 O O . ASP B 1 64 ? -5.715 -14.781 -17.312 1 96.62 64 ASP B O 1
ATOM 1741 N N . VAL B 1 65 ? -3.553 -15.195 -17.359 1 97.25 65 VAL B N 1
ATOM 1742 C CA . VAL 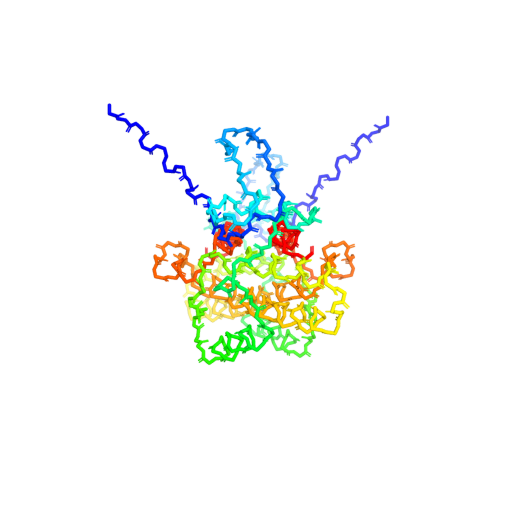B 1 65 ? -3.188 -14.078 -16.5 1 97.25 65 VAL B CA 1
ATOM 1743 C C . VAL B 1 65 ? -3.477 -12.758 -17.219 1 97.25 65 VAL B C 1
ATOM 1745 O O . VAL B 1 65 ? -3.945 -11.805 -16.594 1 97.25 65 VAL B O 1
ATOM 1748 N N . GLN B 1 66 ? -3.205 -12.758 -18.516 1 97.62 66 GLN B N 1
ATOM 1749 C CA . GLN B 1 66 ? -3.494 -11.57 -19.297 1 97.62 66 GLN B CA 1
ATOM 1750 C C . GLN B 1 66 ? -4.984 -11.25 -19.281 1 97.62 66 GLN B C 1
ATOM 1752 O O . GLN B 1 66 ? -5.375 -10.078 -19.266 1 97.62 66 GLN B O 1
ATOM 1757 N N . SER B 1 67 ? -5.738 -12.281 -19.297 1 96.94 67 SER B N 1
ATOM 1758 C CA . SER B 1 67 ? -7.184 -12.094 -19.219 1 96.94 67 SER B CA 1
ATOM 1759 C C . SER B 1 67 ? -7.59 -11.453 -17.906 1 96.94 67 SER B C 1
ATOM 1761 O O . SER B 1 67 ? -8.438 -10.562 -17.875 1 96.94 67 SER B O 1
ATOM 1763 N N . PHE B 1 68 ? -7.023 -11.922 -16.797 1 96.94 68 PHE B N 1
ATOM 1764 C CA . PHE B 1 68 ? -7.262 -11.297 -15.508 1 96.94 68 PHE B CA 1
ATOM 1765 C C . PHE B 1 68 ? -6.844 -9.836 -15.523 1 96.94 68 PHE B C 1
ATOM 1767 O O . PHE B 1 68 ? -7.543 -8.977 -14.977 1 96.94 68 PHE B O 1
ATOM 1774 N N . LYS B 1 69 ? -5.695 -9.57 -16.141 1 96.69 69 LYS B N 1
ATOM 1775 C CA . LYS B 1 69 ? -5.184 -8.211 -16.219 1 96.69 69 LYS B CA 1
ATOM 1776 C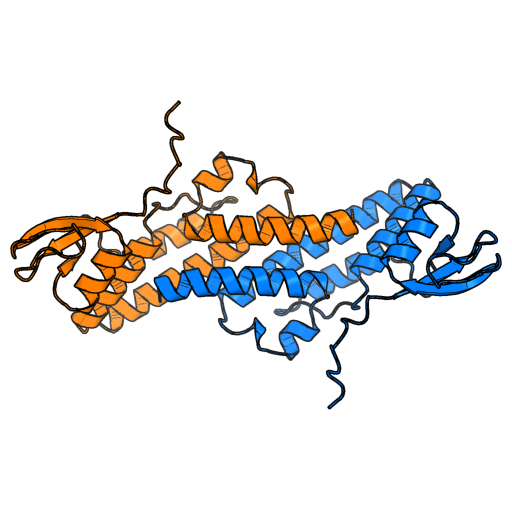 C . LYS B 1 69 ? -6.156 -7.293 -16.953 1 96.69 69 LYS B C 1
ATOM 1778 O O . LYS B 1 69 ? -6.422 -6.176 -16.516 1 96.69 69 LYS B O 1
ATOM 1783 N N . TYR B 1 70 ? -6.637 -7.762 -18.016 1 95.69 70 TYR B N 1
ATOM 1784 C CA . TYR B 1 70 ? -7.594 -7 -18.812 1 95.69 70 TYR B CA 1
ATOM 1785 C C . TYR B 1 70 ? -8.844 -6.676 -18 1 95.69 70 TYR B C 1
ATOM 1787 O O . TYR B 1 70 ? -9.305 -5.531 -17.984 1 95.69 70 TYR B O 1
ATOM 1795 N N . SER B 1 71 ? -9.367 -7.621 -17.312 1 96 71 SER B N 1
ATOM 1796 C CA . SER B 1 71 ? -10.531 -7.426 -16.469 1 96 71 SER B CA 1
ATOM 1797 C C . SER B 1 71 ? -10.227 -6.461 -15.32 1 96 71 SER B C 1
ATOM 1799 O O . SER B 1 71 ? -11.07 -5.637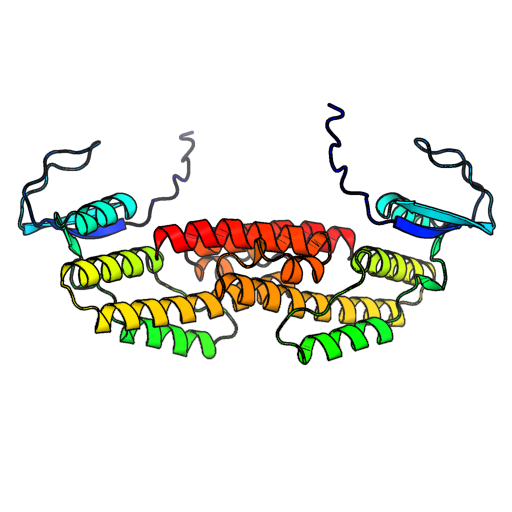 -14.961 1 96 71 SER B O 1
ATOM 1801 N N . GLU B 1 72 ? -9.016 -6.617 -14.789 1 96.69 72 GLU B N 1
ATOM 1802 C CA . GLU B 1 72 ? -8.586 -5.762 -13.688 1 96.69 72 GLU B CA 1
ATOM 1803 C C . GLU B 1 72 ? -8.594 -4.293 -14.094 1 96.69 72 GLU B C 1
ATOM 1805 O O . GLU B 1 72 ? -8.883 -3.42 -13.273 1 96.69 72 GLU B O 1
ATOM 1810 N N . GLU B 1 73 ? -8.344 -3.986 -15.336 1 94.31 73 GLU B N 1
ATOM 1811 C CA . GLU B 1 73 ? -8.234 -2.617 -15.836 1 94.31 73 GLU B CA 1
ATOM 1812 C C . GLU B 1 73 ? -9.617 -1.99 -16.016 1 94.31 73 GLU B C 1
ATOM 1814 O O . GLU B 1 73 ? -9.75 -0.766 -16 1 94.31 73 GLU B O 1
ATOM 1819 N N . LYS B 1 74 ? -10.594 -2.775 -16.062 1 93.81 74 LYS B N 1
ATOM 1820 C CA . LYS B 1 74 ? -11.938 -2.281 -16.391 1 93.81 74 LYS B CA 1
ATOM 1821 C C . LYS B 1 74 ? -12.734 -2.012 -15.109 1 93.81 74 LYS B C 1
ATOM 1823 O O . LYS B 1 74 ? -13.664 -1.2 -15.117 1 93.81 74 LYS B O 1
ATOM 1828 N N . ASP B 1 75 ? -12.391 -2.627 -14.078 1 90.5 75 ASP B N 1
ATOM 1829 C CA . ASP B 1 75 ? -13.148 -2.529 -12.836 1 90.5 75 ASP B CA 1
ATOM 1830 C C . ASP B 1 75 ? -12.5 -1.528 -11.875 1 90.5 75 ASP B C 1
ATOM 1832 O O . ASP B 1 75 ? -11.281 -1.342 -11.891 1 90.5 75 ASP B O 1
ATOM 1836 N N . GLN B 1 76 ? -13.406 -0.923 -11.109 1 91.19 76 GLN B N 1
ATOM 1837 C CA . GLN B 1 76 ? -12.906 0.001 -10.094 1 91.19 76 GLN B CA 1
ATOM 1838 C C . GLN B 1 76 ? -12.359 -0.752 -8.891 1 91.19 76 GLN B C 1
ATOM 1840 O O . GLN B 1 76 ? -11.391 -0.317 -8.266 1 91.19 76 GLN B O 1
ATOM 1845 N N . TRP B 1 77 ? -12.984 -1.849 -8.625 1 94.75 77 TRP B N 1
ATOM 1846 C CA . TRP B 1 77 ? -12.508 -2.74 -7.574 1 94.75 77 TRP B CA 1
ATOM 1847 C C . TRP B 1 77 ? -11.633 -3.846 -8.156 1 94.75 77 TRP B C 1
ATOM 1849 O O . TRP B 1 77 ? -11.758 -4.191 -9.328 1 94.75 77 TRP B O 1
ATOM 1859 N N . PRO B 1 78 ? -10.742 -4.348 -7.281 1 97.62 78 PRO B N 1
ATOM 1860 C CA . PRO B 1 78 ? -10.008 -5.52 -7.762 1 97.62 78 PRO B CA 1
ATOM 1861 C C . PRO B 1 78 ? -10.93 -6.672 -8.156 1 97.62 78 PRO B C 1
ATOM 1863 O O . PRO B 1 78 ? -11.938 -6.926 -7.492 1 97.62 78 PRO B O 1
ATOM 1866 N N . ILE B 1 79 ? -10.648 -7.254 -9.258 1 97.44 79 ILE B N 1
ATOM 1867 C CA . ILE B 1 79 ? -11.43 -8.43 -9.633 1 97.44 79 ILE B CA 1
ATOM 1868 C C . ILE B 1 79 ? -11.18 -9.562 -8.641 1 97.44 79 ILE B C 1
ATOM 1870 O O . ILE B 1 79 ? -10.133 -9.594 -7.988 1 97.44 79 ILE B O 1
ATOM 1874 N N . GLN B 1 80 ? -12.18 -10.414 -8.516 1 96.5 80 GLN B N 1
ATOM 1875 C CA . GLN B 1 80 ? -11.984 -11.57 -7.652 1 96.5 80 GLN B CA 1
ATOM 1876 C C . GLN B 1 80 ? -11.102 -12.617 -8.32 1 96.5 80 GLN B C 1
ATOM 1878 O O . GLN B 1 80 ? -11.438 -13.125 -9.391 1 96.5 80 GLN B O 1
ATOM 1883 N N . LEU B 1 81 ? -10.008 -12.883 -7.715 1 95.56 81 LEU B N 1
ATOM 1884 C CA . LEU B 1 81 ? -9.125 -13.953 -8.164 1 95.56 81 LEU B CA 1
ATOM 1885 C C . LEU B 1 81 ? -9.352 -15.227 -7.359 1 95.56 81 LEU B C 1
ATOM 1887 O O . LEU B 1 81 ? -9.797 -15.164 -6.207 1 95.56 81 LEU B O 1
ATOM 1891 N N . PRO B 1 82 ? -9.062 -16.344 -8.047 1 93.94 82 PRO B N 1
ATOM 1892 C CA . PRO B 1 82 ? -9.047 -17.547 -7.215 1 93.94 82 PRO B CA 1
ATOM 1893 C C . PRO B 1 82 ? -8.117 -17.422 -6.012 1 93.94 82 PRO B C 1
ATOM 1895 O O . PRO B 1 82 ? -7.043 -16.812 -6.117 1 93.94 82 PRO B O 1
ATOM 1898 N N . GLU B 1 83 ? -8.539 -18.016 -4.926 1 93.12 83 GLU B N 1
ATOM 1899 C CA . GLU B 1 83 ? -7.762 -17.891 -3.697 1 93.12 83 GLU B CA 1
ATOM 1900 C C . GLU B 1 83 ? -6.355 -18.469 -3.873 1 93.12 83 GLU B C 1
ATOM 1902 O O . GLU B 1 83 ? -5.41 -18.016 -3.223 1 93.12 83 GLU B O 1
ATOM 1907 N N . ASP B 1 84 ? -6.25 -19.406 -4.77 1 91.81 84 ASP B N 1
ATOM 1908 C CA . ASP B 1 84 ? -4.969 -20.078 -4.957 1 91.81 84 ASP B CA 1
ATOM 1909 C C . ASP B 1 84 ? -4.215 -19.5 -6.152 1 91.81 84 ASP B C 1
ATOM 1911 O O . ASP B 1 84 ? -3.299 -20.125 -6.684 1 91.81 84 ASP B O 1
ATOM 1915 N N . PHE B 1 85 ? -4.586 -18.375 -6.594 1 94.94 85 PHE B N 1
ATOM 1916 C CA . PHE B 1 85 ? -4.027 -17.797 -7.809 1 94.94 85 PHE B CA 1
ATOM 1917 C C . PHE B 1 85 ? -2.506 -17.75 -7.734 1 94.94 85 PHE B C 1
ATOM 1919 O O . PHE B 1 85 ? -1.82 -18.266 -8.617 1 94.94 85 PHE B O 1
ATOM 1926 N N . TYR B 1 86 ? -1.999 -17.156 -6.711 1 93.56 86 TYR B N 1
ATOM 1927 C CA . TYR B 1 86 ? -0.556 -16.938 -6.648 1 93.56 86 TYR B CA 1
ATOM 1928 C C . TYR B 1 86 ? 0.174 -18.266 -6.461 1 93.56 86 TYR B C 1
ATOM 1930 O O . TYR B 1 86 ? 1.281 -18.453 -6.969 1 93.56 86 TYR B O 1
ATOM 1938 N N . ALA B 1 87 ? -0.382 -19.141 -5.734 1 90.94 87 ALA B N 1
ATOM 1939 C CA . ALA B 1 87 ? 0.2 -20.484 -5.605 1 90.94 87 ALA B CA 1
ATOM 1940 C C . ALA B 1 87 ? 0.244 -21.188 -6.953 1 90.94 87 ALA B C 1
ATOM 1942 O O . ALA B 1 87 ? 1.248 -21.828 -7.297 1 90.94 87 ALA B O 1
ATOM 1943 N N . ARG B 1 88 ? -0.836 -21.125 -7.68 1 92.94 88 ARG B N 1
ATOM 1944 C CA . ARG B 1 88 ? -0.893 -21.734 -9.008 1 92.94 88 ARG B CA 1
ATOM 1945 C C . ARG B 1 88 ? 0.124 -21.094 -9.945 1 92.94 88 ARG B C 1
ATOM 1947 O O . ARG B 1 88 ? 0.77 -21.781 -10.734 1 92.94 88 ARG B O 1
ATOM 1954 N N . ALA B 1 89 ? 0.197 -19.797 -9.867 1 94.31 89 ALA B N 1
ATOM 1955 C CA . ALA B 1 89 ? 1.166 -19.094 -10.711 1 94.31 89 ALA B CA 1
ATOM 1956 C C . ALA B 1 89 ? 2.586 -19.578 -10.43 1 94.31 89 ALA B C 1
ATOM 1958 O O . ALA B 1 89 ? 3.33 -19.906 -11.352 1 94.31 89 ALA B O 1
ATOM 1959 N N . LYS B 1 90 ? 2.904 -19.656 -9.211 1 92.5 90 LYS B N 1
ATOM 1960 C CA . LYS B 1 90 ? 4.234 -20.109 -8.82 1 92.5 90 LYS B CA 1
ATOM 1961 C C . LYS B 1 90 ? 4.484 -21.547 -9.289 1 92.5 90 LYS B C 1
ATOM 1963 O O . LYS B 1 90 ? 5.539 -21.844 -9.852 1 92.5 90 LYS B O 1
ATOM 1968 N N . ALA B 1 91 ? 3.531 -22.359 -9.031 1 91.19 91 ALA B N 1
ATOM 1969 C CA . ALA B 1 91 ? 3.666 -23.766 -9.438 1 91.19 91 ALA B CA 1
ATOM 1970 C C . ALA B 1 91 ? 3.824 -23.875 -10.945 1 91.19 91 ALA B C 1
ATOM 1972 O O . ALA B 1 91 ? 4.617 -24.688 -11.438 1 91.19 91 ALA B O 1
ATOM 1973 N N . SER B 1 92 ? 3.082 -23.109 -11.648 1 94.69 92 SER B N 1
ATOM 1974 C CA . SER B 1 92 ? 3.152 -23.141 -13.109 1 94.69 92 SER B CA 1
ATOM 1975 C C . SER B 1 92 ? 4.512 -22.656 -13.602 1 94.69 92 SER B C 1
ATOM 1977 O O . SER B 1 92 ? 5.066 -23.219 -14.547 1 94.69 92 SER B O 1
ATOM 1979 N N . ILE B 1 93 ? 5.016 -21.656 -13.008 1 93.31 93 ILE B N 1
ATOM 1980 C CA . ILE B 1 93 ? 6.328 -21.125 -13.367 1 93.31 93 ILE B CA 1
ATOM 1981 C C . ILE B 1 93 ? 7.398 -22.188 -13.117 1 93.31 93 ILE B C 1
ATOM 1983 O O . ILE B 1 93 ? 8.258 -22.422 -13.969 1 93.31 93 ILE B O 1
ATOM 1987 N N . LEU B 1 94 ? 7.328 -22.844 -12 1 90.94 94 LEU B N 1
ATOM 1988 C CA . LEU B 1 94 ? 8.289 -23.891 -11.656 1 90.94 94 LEU B CA 1
ATOM 1989 C C . LEU B 1 94 ? 8.227 -25.047 -12.656 1 90.94 94 LEU B C 1
ATOM 1991 O O . LEU B 1 94 ? 9.258 -25.594 -13.039 1 90.94 94 LEU B O 1
ATOM 1995 N N . GLN B 1 95 ? 7.059 -25.375 -12.992 1 91.81 95 GLN B N 1
ATOM 1996 C CA . GLN B 1 95 ? 6.891 -26.453 -13.961 1 91.81 95 GLN B CA 1
ATOM 1997 C C . GLN B 1 95 ? 7.512 -26.094 -15.305 1 91.81 95 GLN B C 1
ATOM 1999 O O . GLN B 1 95 ? 8.188 -26.922 -15.93 1 91.81 95 GLN B O 1
ATOM 2004 N N . LEU B 1 96 ? 7.301 -24.906 -15.711 1 93.25 96 LEU B N 1
ATOM 2005 C CA . LEU B 1 96 ? 7.875 -24.438 -16.969 1 93.25 96 LEU B CA 1
ATOM 2006 C C . LEU B 1 96 ? 9.398 -24.422 -16.906 1 93.25 96 LEU B C 1
ATOM 2008 O O . LEU B 1 96 ? 10.07 -24.75 -17.875 1 93.25 96 LEU B O 1
ATOM 2012 N N . LYS B 1 97 ? 9.891 -24.016 -15.742 1 92.38 97 LYS B N 1
ATOM 2013 C CA . LYS B 1 97 ? 11.336 -24.031 -15.523 1 92.38 97 LYS B CA 1
ATOM 2014 C C . LYS B 1 97 ? 11.891 -25.453 -15.695 1 92.38 97 LYS B C 1
ATOM 2016 O O . LYS B 1 97 ? 12.898 -25.641 -16.375 1 92.38 97 LYS B O 1
ATOM 2021 N N . ARG B 1 98 ? 11.266 -26.391 -15.242 1 90 98 ARG B N 1
ATOM 2022 C CA . ARG B 1 98 ? 11.695 -27.797 -15.32 1 90 98 ARG B CA 1
ATOM 2023 C C . ARG B 1 98 ? 11.641 -28.297 -16.75 1 90 98 ARG B C 1
ATOM 2025 O O . ARG B 1 98 ? 12.484 -29.094 -17.172 1 90 98 ARG B O 1
ATOM 2032 N N . GLU B 1 99 ? 10.664 -27.844 -17.359 1 91.56 99 GLU B N 1
ATOM 2033 C CA . GLU B 1 99 ? 10.469 -28.281 -18.75 1 91.56 99 GLU B CA 1
ATOM 2034 C C . GLU B 1 99 ? 11.43 -27.562 -19.688 1 91.56 99 GLU B C 1
ATOM 2036 O O . GLU B 1 99 ? 11.547 -27.938 -20.859 1 91.56 99 GLU B O 1
ATOM 2041 N N . GLY B 1 100 ? 12.023 -26.516 -19.312 1 93.12 100 GLY B N 1
ATOM 2042 C CA . GLY B 1 100 ? 12.977 -25.781 -20.109 1 93.12 100 GLY B CA 1
ATOM 2043 C C . GLY B 1 100 ? 12.312 -24.812 -21.078 1 93.12 100 GLY B C 1
ATOM 2044 O O . GLY B 1 100 ? 12.914 -24.422 -22.078 1 93.12 100 GLY B O 1
ATOM 2045 N N . ASP B 1 101 ? 11.055 -24.562 -20.844 1 95 101 ASP B N 1
ATOM 2046 C CA . ASP B 1 101 ? 10.328 -23.609 -21.688 1 95 101 ASP B CA 1
ATOM 2047 C C . ASP B 1 101 ? 10.508 -22.172 -21.172 1 95 101 ASP B C 1
ATOM 2049 O O . ASP B 1 101 ? 9.562 -21.578 -20.641 1 95 101 ASP B O 1
ATOM 2053 N N . SER B 1 102 ? 11.594 -21.562 -21.484 1 95.56 102 SER B N 1
ATOM 2054 C CA . SER B 1 102 ? 11.992 -20.266 -20.953 1 95.56 102 SER B CA 1
ATOM 2055 C C . SER B 1 102 ? 11.133 -19.156 -21.531 1 95.56 102 SER B C 1
ATOM 2057 O O . SER B 1 102 ? 10.867 -18.156 -20.844 1 95.56 102 SER B O 1
ATOM 2059 N N . ARG B 1 103 ? 10.773 -19.375 -22.719 1 97.31 103 ARG B N 1
ATOM 2060 C CA . ARG B 1 103 ? 9.977 -18.328 -23.375 1 97.31 103 ARG B CA 1
ATOM 2061 C C . ARG B 1 103 ? 8.625 -18.172 -22.688 1 97.31 103 ARG B C 1
ATOM 2063 O O . ARG B 1 103 ? 8.266 -17.062 -22.266 1 97.31 103 ARG B O 1
ATOM 2070 N N . THR B 1 104 ? 7.906 -19.266 -22.547 1 96.88 104 THR B N 1
ATOM 2071 C CA . THR B 1 104 ? 6.598 -19.234 -21.906 1 96.88 104 THR B CA 1
ATOM 2072 C C . THR B 1 104 ? 6.73 -18.844 -20.438 1 96.88 104 THR B C 1
ATOM 2074 O O . THR B 1 104 ? 5.891 -18.109 -19.906 1 96.88 104 THR B O 1
ATOM 2077 N N . MET B 1 105 ? 7.727 -19.312 -19.797 1 95.44 105 MET B N 1
ATOM 2078 C CA . MET B 1 105 ? 7.996 -18.953 -18.406 1 95.44 105 MET B CA 1
ATOM 2079 C C . MET B 1 105 ? 8.133 -17.453 -18.234 1 95.44 105 MET B C 1
ATOM 2081 O O . MET B 1 105 ? 7.523 -16.859 -17.344 1 95.44 105 MET B O 1
ATOM 2085 N N . GLY B 1 106 ? 8.953 -16.844 -19.125 1 96.12 106 GLY B N 1
ATOM 2086 C CA . GLY B 1 106 ? 9.141 -15.398 -19.078 1 96.12 106 GLY B CA 1
ATOM 2087 C C . GLY B 1 106 ? 7.855 -14.617 -19.266 1 96.12 106 GLY B C 1
ATOM 2088 O O . GLY B 1 106 ? 7.617 -13.617 -18.594 1 96.12 106 GLY B O 1
ATOM 2089 N N . GLN B 1 107 ? 7.035 -15.102 -20.188 1 97.69 107 GLN B N 1
ATOM 2090 C CA . GLN B 1 107 ? 5.754 -14.461 -20.453 1 97.69 107 GLN B CA 1
ATOM 2091 C C . GLN B 1 107 ? 4.84 -14.539 -19.234 1 97.69 107 GLN B C 1
ATOM 2093 O O . GLN B 1 107 ? 4.152 -13.57 -18.906 1 97.69 107 GLN B O 1
ATOM 2098 N N . LEU B 1 108 ? 4.82 -15.656 -18.594 1 96.62 108 LEU B N 1
ATOM 2099 C CA . LEU B 1 108 ? 3.969 -15.852 -17.422 1 96.62 108 LEU B CA 1
ATOM 2100 C C . LEU B 1 108 ? 4.43 -14.977 -16.266 1 96.62 108 LEU B C 1
ATOM 2102 O O . LEU B 1 108 ? 3.609 -14.352 -15.586 1 96.62 108 LEU B O 1
ATOM 2106 N N . ILE B 1 109 ? 5.715 -14.945 -16.094 1 94.75 109 ILE B N 1
ATOM 2107 C CA . ILE B 1 109 ? 6.285 -14.117 -15.047 1 94.75 109 ILE B CA 1
ATOM 2108 C C . ILE B 1 109 ? 5.918 -12.656 -15.289 1 94.75 109 ILE B C 1
ATOM 2110 O O . ILE B 1 109 ? 5.449 -11.961 -14.383 1 94.75 109 ILE B O 1
ATOM 2114 N N . SER B 1 110 ? 6.148 -12.258 -16.453 1 95.88 110 SER B N 1
ATOM 2115 C CA . SER B 1 110 ? 5.867 -10.867 -16.812 1 95.88 110 SER B CA 1
ATOM 2116 C C . SER B 1 110 ? 4.387 -10.539 -16.625 1 95.88 110 SER B C 1
ATOM 2118 O O . SER B 1 110 ? 4.039 -9.508 -16.062 1 95.88 110 SER B O 1
ATOM 2120 N N . ALA B 1 111 ? 3.527 -11.359 -17.109 1 96.56 111 ALA B N 1
ATOM 2121 C CA . ALA B 1 111 ? 2.088 -11.141 -16.984 1 96.56 111 ALA B CA 1
ATOM 2122 C C . ALA B 1 111 ? 1.662 -11.109 -15.516 1 96.56 111 ALA B C 1
ATOM 2124 O O . ALA B 1 111 ? 0.852 -10.266 -15.117 1 96.56 111 ALA B O 1
ATOM 2125 N N . THR B 1 112 ? 2.158 -12.023 -14.734 1 95.81 112 THR B N 1
ATOM 2126 C CA . THR B 1 112 ? 1.827 -12.094 -13.32 1 95.81 112 THR B CA 1
ATOM 2127 C C . THR B 1 112 ? 2.303 -10.844 -12.586 1 95.81 112 THR B C 1
ATOM 2129 O O . THR B 1 112 ? 1.581 -10.297 -11.75 1 95.81 112 THR B O 1
ATOM 2132 N N . ARG B 1 113 ? 3.463 -10.414 -12.93 1 94.38 113 ARG B N 1
ATOM 2133 C CA . ARG B 1 113 ? 4.016 -9.203 -12.328 1 94.38 113 ARG B CA 1
ATOM 2134 C C . ARG B 1 113 ? 3.164 -7.984 -12.656 1 94.38 113 ARG B C 1
ATOM 2136 O O . ARG B 1 113 ? 2.873 -7.168 -11.781 1 94.38 113 ARG B O 1
ATOM 2143 N N . ASP B 1 114 ? 2.842 -7.898 -13.875 1 96.19 114 ASP B N 1
ATOM 2144 C CA . ASP B 1 114 ? 2.012 -6.777 -14.305 1 96.19 114 ASP B CA 1
ATOM 2145 C C . ASP B 1 114 ? 0.68 -6.766 -13.562 1 96.19 114 ASP B C 1
ATOM 2147 O O . ASP B 1 114 ? 0.211 -5.707 -13.133 1 96.19 114 ASP B O 1
ATOM 2151 N N . LEU B 1 115 ? 0.112 -7.902 -13.477 1 97.12 115 LEU B N 1
ATOM 2152 C CA . LEU B 1 115 ? -1.154 -8.008 -12.758 1 97.12 115 LEU B CA 1
ATOM 2153 C C . LEU B 1 115 ? -0.984 -7.629 -11.297 1 97.12 115 LEU B C 1
ATOM 2155 O O . LEU B 1 115 ? -1.785 -6.867 -10.75 1 97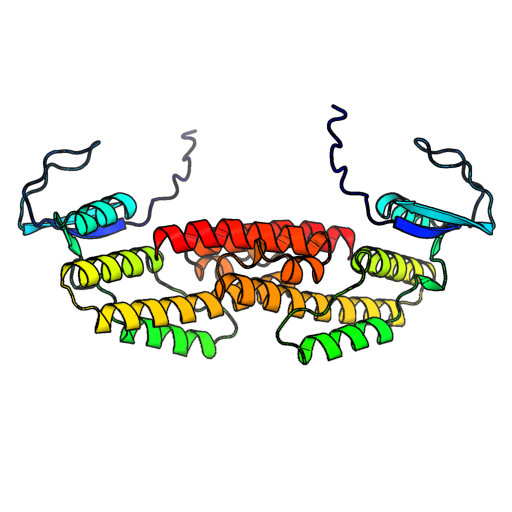.12 115 LEU B O 1
ATOM 2159 N N . LEU B 1 116 ? 0.03 -8.117 -10.719 1 96.06 116 LEU B N 1
ATOM 2160 C CA . LEU B 1 116 ? 0.307 -7.844 -9.312 1 96.06 116 LEU B CA 1
ATOM 2161 C C . LEU B 1 116 ? 0.48 -6.344 -9.078 1 96.06 116 LEU B C 1
ATOM 2163 O O . LEU B 1 116 ? -0.081 -5.793 -8.133 1 96.06 116 LEU B O 1
ATOM 2167 N N . ILE B 1 117 ? 1.248 -5.703 -9.914 1 96.69 117 ILE B N 1
ATOM 2168 C CA . ILE B 1 117 ? 1.504 -4.27 -9.781 1 96.69 117 ILE B CA 1
ATOM 2169 C C . ILE B 1 117 ? 0.183 -3.506 -9.82 1 96.69 117 ILE B C 1
ATOM 2171 O O . ILE B 1 117 ? -0.063 -2.639 -8.977 1 96.69 117 ILE B O 1
ATOM 2175 N N . LYS B 1 118 ? -0.63 -3.844 -10.703 1 97.19 118 LYS B N 1
ATOM 2176 C CA . LYS B 1 118 ? -1.915 -3.166 -10.859 1 97.19 118 LYS B CA 1
ATOM 2177 C C . LYS B 1 118 ? -2.807 -3.398 -9.641 1 97.19 118 LYS B C 1
ATOM 2179 O O . LYS B 1 118 ? -3.484 -2.479 -9.18 1 97.19 118 LYS B O 1
ATOM 2184 N N . ARG B 1 119 ? -2.82 -4.559 -9.164 1 97.75 119 ARG B N 1
ATOM 2185 C CA . ARG B 1 119 ? -3.684 -4.887 -8.039 1 97.75 119 ARG B CA 1
ATOM 2186 C C . ARG B 1 119 ? -3.201 -4.207 -6.758 1 97.75 119 ARG B C 1
ATOM 2188 O O . ARG B 1 119 ? -4.004 -3.676 -5.992 1 97.75 119 ARG B O 1
ATOM 2195 N N . VAL B 1 120 ? -1.885 -4.223 -6.578 1 97.62 120 VAL B N 1
ATOM 2196 C CA . VAL B 1 120 ? -1.321 -3.574 -5.398 1 97.62 120 VAL B CA 1
ATOM 2197 C C . VAL B 1 120 ? -1.649 -2.082 -5.422 1 97.62 120 VAL B C 1
ATOM 2199 O O . VAL B 1 120 ? -2.062 -1.515 -4.41 1 97.62 120 VAL B O 1
ATOM 2202 N N . GLU B 1 121 ? -1.44 -1.502 -6.57 1 97.31 121 GLU B N 1
ATOM 2203 C CA . GLU B 1 121 ? -1.787 -0.098 -6.766 1 97.31 121 GLU B CA 1
ATOM 2204 C C . GLU B 1 121 ? -3.25 0.163 -6.422 1 97.31 121 GLU B C 1
ATOM 2206 O O . GLU B 1 121 ? -3.562 1.105 -5.691 1 97.31 121 GLU B O 1
ATOM 2211 N N . LYS B 1 122 ? -4.086 -0.555 -6.895 1 97.75 122 LYS B N 1
ATOM 2212 C CA . LYS B 1 122 ? -5.527 -0.405 -6.711 1 97.75 122 LYS B CA 1
ATOM 2213 C C . LYS B 1 122 ? -5.918 -0.605 -5.246 1 97.75 122 LYS B C 1
ATOM 2215 O O . LYS B 1 122 ? -6.684 0.184 -4.691 1 97.75 122 LYS B O 1
ATOM 2220 N N . ILE B 1 123 ? -5.422 -1.651 -4.664 1 98.38 123 ILE B N 1
ATOM 2221 C CA . ILE B 1 123 ? -5.711 -1.953 -3.266 1 98.38 123 ILE B CA 1
ATOM 2222 C C . ILE B 1 123 ? -5.297 -0.777 -2.385 1 98.38 123 ILE B C 1
ATOM 2224 O O . ILE B 1 123 ? -6.078 -0.306 -1.557 1 98.38 123 ILE B O 1
ATOM 2228 N N . ALA B 1 124 ? -4.09 -0.304 -2.619 1 98 124 ALA B N 1
ATOM 2229 C CA . ALA B 1 124 ? -3.564 0.801 -1.822 1 98 124 ALA B CA 1
ATOM 2230 C C . ALA B 1 124 ? -4.406 2.061 -2.008 1 98 124 ALA B C 1
ATOM 2232 O O . ALA B 1 124 ? -4.734 2.744 -1.034 1 98 124 ALA B O 1
ATOM 2233 N N . ARG B 1 125 ? -4.758 2.328 -3.225 1 97.44 125 ARG B N 1
ATOM 2234 C CA . ARG B 1 125 ? -5.566 3.506 -3.531 1 97.44 125 ARG B CA 1
ATOM 2235 C C . ARG B 1 125 ? -6.914 3.443 -2.826 1 97.44 125 ARG B C 1
ATOM 2237 O O . ARG B 1 125 ? -7.352 4.422 -2.215 1 97.44 125 ARG B O 1
ATOM 2244 N N . LEU B 1 126 ? -7.555 2.352 -2.932 1 97.44 126 LEU B N 1
ATOM 2245 C CA . LEU B 1 126 ? -8.891 2.191 -2.363 1 97.44 126 LEU B CA 1
ATOM 2246 C C . LEU B 1 126 ? -8.844 2.301 -0.843 1 97.44 126 LEU B C 1
ATOM 2248 O O . LEU B 1 126 ? -9.727 2.922 -0.237 1 97.44 126 LEU B O 1
ATOM 2252 N N . LEU B 1 127 ? -7.836 1.705 -0.281 1 96.94 127 LEU B N 1
ATOM 2253 C CA . LEU B 1 127 ? -7.715 1.772 1.172 1 96.94 127 LEU B CA 1
ATOM 2254 C C . LEU B 1 127 ? -7.473 3.205 1.632 1 96.94 127 LEU B C 1
ATOM 2256 O O . LEU B 1 127 ? -7.992 3.625 2.668 1 96.94 127 LEU B O 1
ATOM 2260 N N . ALA B 1 128 ? -6.641 3.951 0.866 1 95.56 128 ALA B N 1
ATOM 2261 C CA . ALA B 1 128 ? -6.379 5.352 1.193 1 95.56 128 ALA B CA 1
ATOM 2262 C C . ALA B 1 128 ? -7.637 6.195 1.02 1 95.56 128 ALA B C 1
ATOM 2264 O O . ALA B 1 128 ? -7.867 7.141 1.78 1 95.56 128 ALA B O 1
ATOM 2265 N N . ALA B 1 129 ? -8.43 5.891 0.041 1 94.62 129 ALA B N 1
ATOM 2266 C CA . ALA B 1 129 ? -9.625 6.664 -0.288 1 94.62 129 ALA B CA 1
ATOM 2267 C C . ALA B 1 129 ? -10.773 6.34 0.665 1 94.62 129 ALA B C 1
ATOM 2269 O O . ALA B 1 129 ? -11.648 7.176 0.902 1 94.62 129 ALA B O 1
ATOM 2270 N N . SER B 1 130 ? -10.852 5.211 1.099 1 92.25 130 SER B N 1
ATOM 2271 C CA . SER B 1 130 ? -11.945 4.75 1.943 1 92.25 130 SER B CA 1
ATOM 2272 C C . SER B 1 130 ? -11.422 4.047 3.191 1 92.25 130 SER B C 1
ATOM 2274 O O . SER B 1 130 ? -11.312 2.82 3.217 1 92.25 130 SER B O 1
ATOM 2276 N N . PRO B 1 131 ? -11.445 4.949 4.195 1 82.38 131 PRO B N 1
ATOM 2277 C CA . PRO B 1 131 ? -10.984 4.336 5.441 1 82.38 131 PRO B CA 1
ATOM 2278 C C . PRO B 1 131 ? -11.922 3.24 5.945 1 82.38 131 PRO B C 1
ATOM 2280 O O . PRO B 1 131 ? -13.117 3.27 5.66 1 82.38 131 PRO B O 1
ATOM 2283 N N . ASP B 1 132 ? -11.773 2.186 6.297 1 90.19 132 ASP B N 1
ATOM 2284 C CA . ASP B 1 132 ? -12.523 1.087 6.895 1 90.19 132 ASP B CA 1
ATOM 2285 C C . ASP B 1 132 ? -12.805 -0.007 5.867 1 90.19 132 ASP B C 1
ATOM 2287 O O . ASP B 1 132 ? -13.523 -0.969 6.156 1 90.19 132 ASP B O 1
ATOM 2291 N N . LEU B 1 133 ? -12.312 0.256 4.672 1 93.94 133 LEU B N 1
ATOM 2292 C CA . LEU B 1 133 ? -12.57 -0.698 3.6 1 93.94 133 LEU B CA 1
ATOM 2293 C C . LEU B 1 133 ? -12.117 -2.098 3.994 1 93.94 133 LEU B C 1
ATOM 2295 O O . LEU B 1 133 ? -12.656 -3.094 3.514 1 93.94 133 LEU B O 1
ATOM 2299 N N . VAL B 1 134 ? -11.156 -2.24 4.863 1 95.25 134 VAL B N 1
ATOM 2300 C CA . VAL B 1 134 ? -10.633 -3.529 5.305 1 95.25 134 VAL B CA 1
ATOM 2301 C C . VAL B 1 134 ? -11.719 -4.293 6.07 1 95.25 134 VAL B C 1
ATOM 2303 O O . VAL B 1 134 ? -11.648 -5.516 6.195 1 95.25 134 VAL B O 1
ATOM 2306 N N . GLU B 1 135 ? -12.695 -3.578 6.559 1 95.44 135 GLU B N 1
ATOM 2307 C CA . GLU B 1 135 ? -13.789 -4.195 7.297 1 95.44 135 GLU B CA 1
ATOM 2308 C C . GLU B 1 135 ? -14.914 -4.633 6.363 1 95.44 135 GLU B C 1
ATOM 2310 O O . GLU B 1 135 ? -15.867 -5.285 6.789 1 95.44 135 GLU B O 1
ATOM 2315 N N . ASN B 1 136 ? -14.812 -4.184 5.156 1 96.06 136 ASN B N 1
ATOM 2316 C CA . ASN B 1 136 ? -15.805 -4.555 4.152 1 96.06 136 ASN B CA 1
ATOM 2317 C C . ASN B 1 136 ? -15.555 -5.961 3.613 1 96.06 136 ASN B C 1
ATOM 2319 O O . ASN B 1 136 ? -14.555 -6.199 2.936 1 96.06 136 ASN B O 1
ATOM 2323 N N . ASN B 1 137 ? -16.438 -6.859 3.793 1 95.56 137 ASN B N 1
ATOM 2324 C CA . ASN B 1 137 ? -16.281 -8.258 3.414 1 95.56 137 ASN B CA 1
ATOM 2325 C C . ASN B 1 137 ? -16.234 -8.43 1.897 1 95.56 137 ASN B C 1
ATOM 2327 O O . ASN B 1 137 ? -15.516 -9.289 1.382 1 95.56 137 ASN B O 1
ATOM 2331 N N . ASP B 1 138 ? -17.062 -7.629 1.268 1 95.62 138 ASP B N 1
ATOM 2332 C CA . ASP B 1 138 ? -17.078 -7.734 -0.188 1 95.62 138 ASP B CA 1
ATOM 2333 C C . ASP B 1 138 ? -15.727 -7.379 -0.786 1 95.62 138 ASP B C 1
ATOM 2335 O O . ASP B 1 138 ? -15.266 -8.031 -1.723 1 95.62 138 ASP B O 1
ATOM 2339 N N . PHE B 1 139 ? -15.102 -6.367 -0.251 1 97.56 139 PHE B N 1
ATOM 2340 C CA . PHE B 1 139 ? -13.773 -5.953 -0.706 1 97.56 139 PHE B CA 1
ATOM 2341 C C . PHE B 1 139 ? -12.734 -7.023 -0.394 1 97.56 139 PHE B C 1
ATOM 2343 O O . PHE B 1 139 ? -11.984 -7.441 -1.277 1 97.56 139 PHE B O 1
ATOM 2350 N N . MET B 1 140 ? -12.75 -7.547 0.752 1 97.12 140 MET B N 1
ATOM 2351 C CA . MET B 1 140 ? -11.734 -8.508 1.187 1 97.12 140 MET B CA 1
ATOM 2352 C C . MET B 1 140 ? -11.891 -9.828 0.45 1 97.12 140 MET B C 1
ATOM 2354 O O . MET B 1 140 ? -10.906 -10.539 0.22 1 97.12 140 MET B O 1
ATOM 2358 N N . ALA B 1 141 ? -13.125 -10.188 0.093 1 96.62 141 ALA B N 1
ATOM 2359 C CA . ALA B 1 141 ? -13.398 -11.445 -0.6 1 96.62 141 ALA B CA 1
ATOM 2360 C C . ALA B 1 141 ? -12.781 -11.445 -1.997 1 96.62 141 ALA B C 1
ATOM 2362 O O . ALA B 1 141 ? -12.586 -12.5 -2.598 1 96.62 141 ALA B O 1
ATOM 2363 N N . ARG B 1 142 ? -12.492 -10.289 -2.525 1 97.31 142 ARG B N 1
ATOM 2364 C CA . ARG B 1 142 ? -11.938 -10.156 -3.869 1 97.31 142 ARG B CA 1
ATOM 2365 C C . ARG B 1 142 ? -10.422 -10.336 -3.857 1 97.31 142 ARG B C 1
ATOM 2367 O O . ARG B 1 142 ? -9.797 -10.461 -4.914 1 97.31 142 ARG B O 1
ATOM 2374 N N . LEU B 1 143 ? -9.852 -10.391 -2.68 1 97.25 143 LEU B N 1
ATOM 2375 C CA . LEU B 1 143 ? -8.406 -10.43 -2.518 1 97.25 143 LEU B CA 1
ATOM 2376 C C . LEU B 1 143 ? -7.934 -11.844 -2.186 1 97.25 143 LEU B C 1
ATOM 2378 O O . LEU B 1 143 ? -8.625 -12.578 -1.481 1 97.25 143 LEU B O 1
ATOM 2382 N N . THR B 1 144 ? -6.785 -12.219 -2.729 1 95.12 144 THR B N 1
ATOM 2383 C CA . THR B 1 144 ? -6.152 -13.461 -2.314 1 95.12 144 THR B CA 1
ATOM 2384 C C . THR B 1 144 ? -5.645 -13.359 -0.877 1 95.12 144 THR B C 1
ATOM 2386 O O . THR B 1 144 ? -5.578 -12.266 -0.316 1 95.12 144 THR B O 1
ATOM 2389 N N . PRO B 1 145 ? -5.363 -14.516 -0.266 1 93.81 145 PRO B N 1
ATOM 2390 C CA . PRO B 1 145 ? -4.852 -14.461 1.106 1 93.81 145 PRO B CA 1
ATOM 2391 C C . PRO B 1 145 ? -3.623 -13.57 1.247 1 93.81 145 PRO B C 1
ATOM 2393 O O . PRO B 1 145 ? -3.506 -12.82 2.221 1 93.81 145 PRO B O 1
ATOM 2396 N N . GLU B 1 146 ? -2.725 -13.641 0.28 1 93.81 146 GLU B N 1
ATOM 2397 C CA . GLU B 1 146 ? -1.533 -12.797 0.301 1 93.81 146 GLU B CA 1
ATOM 2398 C C . GLU B 1 146 ? -1.902 -11.32 0.231 1 93.81 146 GLU B C 1
ATOM 2400 O O . GLU B 1 146 ? -1.334 -10.5 0.954 1 93.81 146 GLU B O 1
ATOM 2405 N N . GLU B 1 147 ? -2.859 -10.992 -0.537 1 96.31 147 GLU B N 1
ATOM 2406 C CA . GLU B 1 147 ? -3.291 -9.609 -0.716 1 96.31 147 GLU B CA 1
ATOM 2407 C C . GLU B 1 147 ? -4.031 -9.102 0.517 1 96.31 147 GLU B C 1
ATOM 2409 O O . GLU B 1 147 ? -3.951 -7.914 0.847 1 96.31 147 GLU B O 1
ATOM 2414 N N . ARG B 1 148 ? -4.75 -9.977 1.139 1 97.12 148 ARG B N 1
ATOM 2415 C CA . ARG B 1 148 ? -5.422 -9.594 2.375 1 97.12 148 ARG B CA 1
ATOM 2416 C C . ARG B 1 148 ? -4.414 -9.18 3.441 1 97.12 148 ARG B C 1
ATOM 2418 O O . ARG B 1 148 ? -4.637 -8.211 4.172 1 97.12 148 ARG B O 1
ATOM 2425 N N . ALA B 1 149 ? -3.35 -9.945 3.477 1 95.75 149 ALA B N 1
ATOM 2426 C CA . ALA B 1 149 ? -2.285 -9.578 4.406 1 95.75 149 ALA B CA 1
ATOM 2427 C C . ALA B 1 149 ? -1.709 -8.203 4.062 1 95.75 149 ALA B C 1
ATOM 2429 O O . ALA B 1 149 ? -1.468 -7.383 4.949 1 95.75 149 ALA B O 1
ATOM 2430 N N . LEU B 1 150 ? -1.534 -7.973 2.814 1 96.94 150 LEU B N 1
ATOM 2431 C CA . LEU B 1 150 ? -1.048 -6.684 2.338 1 96.94 150 LEU B CA 1
ATOM 2432 C C . LEU B 1 150 ? -2.027 -5.566 2.688 1 96.94 150 LEU B C 1
ATOM 2434 O O . LEU B 1 150 ? -1.626 -4.523 3.209 1 96.94 150 LEU B O 1
ATOM 2438 N N . ALA B 1 151 ? -3.268 -5.785 2.4 1 97.88 151 ALA B N 1
ATOM 2439 C CA . ALA B 1 151 ? -4.305 -4.797 2.68 1 97.88 151 ALA B CA 1
ATOM 2440 C C . ALA B 1 151 ? -4.336 -4.438 4.164 1 97.88 151 ALA B C 1
ATOM 2442 O O . ALA B 1 151 ? -4.461 -3.266 4.523 1 97.88 151 ALA B O 1
ATOM 2443 N N . ARG B 1 152 ? -4.211 -5.406 4.984 1 97.19 152 ARG B N 1
ATOM 2444 C CA . ARG B 1 152 ? -4.238 -5.172 6.426 1 97.19 152 ARG B CA 1
ATOM 2445 C C . ARG B 1 152 ? -3.027 -4.359 6.871 1 97.19 152 ARG B C 1
ATOM 2447 O O . ARG B 1 152 ? -3.143 -3.492 7.742 1 97.19 152 ARG B O 1
ATOM 2454 N N . ALA B 1 153 ? -1.916 -4.73 6.309 1 95.94 153 ALA B N 1
ATOM 2455 C CA . ALA B 1 153 ? -0.704 -3.986 6.645 1 95.94 153 ALA B CA 1
ATOM 2456 C C . ALA B 1 153 ? -0.836 -2.518 6.246 1 95.94 153 ALA B C 1
ATOM 2458 O O . ALA B 1 153 ? -0.464 -1.625 7.012 1 95.94 153 ALA B O 1
ATOM 2459 N N . ILE B 1 154 ? -1.342 -2.264 5.074 1 97.5 154 ILE B N 1
ATOM 2460 C CA . ILE B 1 154 ? -1.538 -0.903 4.586 1 97.5 154 ILE B CA 1
ATOM 2461 C C . ILE B 1 154 ? -2.529 -0.17 5.488 1 97.5 154 ILE B C 1
ATOM 2463 O O . ILE B 1 154 ? -2.279 0.965 5.902 1 97.5 154 ILE B O 1
ATOM 2467 N N . ASP B 1 155 ? -3.592 -0.826 5.77 1 96.62 155 ASP B N 1
ATOM 2468 C CA . ASP B 1 155 ? -4.641 -0.232 6.594 1 96.62 155 ASP B CA 1
ATOM 2469 C C . ASP B 1 155 ? -4.09 0.206 7.949 1 96.62 155 ASP B C 1
ATOM 2471 O O . ASP B 1 155 ? -4.395 1.302 8.422 1 96.62 155 ASP B O 1
ATOM 2475 N N . LEU B 1 156 ? -3.363 -0.674 8.555 1 94.19 156 LEU B N 1
ATOM 2476 C CA . LEU B 1 156 ? -2.789 -0.378 9.859 1 94.19 156 LEU B CA 1
ATOM 2477 C C . LEU B 1 156 ? -1.959 0.899 9.812 1 94.19 156 LEU B C 1
ATOM 2479 O O . LEU B 1 156 ? -2.09 1.763 10.688 1 94.19 156 LEU B O 1
ATOM 2483 N N . GLU B 1 157 ? -1.133 1.035 8.789 1 94.5 157 GLU B N 1
ATOM 2484 C CA . GLU B 1 157 ? -0.282 2.215 8.672 1 94.5 157 GLU B CA 1
ATOM 2485 C C . GLU B 1 157 ? -1.104 3.455 8.336 1 94.5 157 GLU B C 1
ATOM 2487 O O . GLU B 1 157 ? -0.788 4.559 8.789 1 94.5 157 GLU B O 1
ATOM 2492 N N . LEU B 1 158 ? -2.145 3.305 7.547 1 94.44 158 LEU B N 1
ATOM 2493 C CA . LEU B 1 158 ? -2.992 4.434 7.176 1 94.44 158 LEU B CA 1
ATOM 2494 C C . LEU B 1 158 ? -3.762 4.957 8.383 1 94.44 158 LEU B C 1
ATOM 2496 O O . LEU B 1 158 ? -3.965 6.168 8.516 1 94.44 158 LEU B O 1
ATOM 2500 N N . ILE B 1 159 ? -4.23 4.078 9.203 1 90 159 ILE B N 1
ATOM 2501 C CA . ILE B 1 159 ? -4.926 4.473 10.422 1 90 159 ILE B CA 1
ATOM 2502 C C . ILE B 1 159 ? -4.008 5.348 11.273 1 90 159 ILE B C 1
ATOM 2504 O O . ILE B 1 159 ? -4.422 6.402 11.758 1 90 159 ILE B O 1
ATOM 2508 N N . SER B 1 160 ? -2.844 4.867 11.406 1 83.81 160 SER B N 1
ATOM 2509 C CA . SER B 1 160 ? -1.872 5.633 12.18 1 83.81 160 SER B CA 1
ATOM 2510 C C . SER B 1 160 ? -1.611 6.996 11.555 1 83.81 160 SER B C 1
ATOM 2512 O O . SER B 1 160 ? -1.528 8.008 12.258 1 83.81 160 SER B O 1
ATOM 2514 N N . LEU B 1 161 ? -1.531 7.012 10.289 1 82.5 161 LEU B N 1
ATOM 2515 C CA . LEU B 1 161 ? -1.249 8.227 9.539 1 82.5 161 LEU B CA 1
ATOM 2516 C C . LEU B 1 161 ? -2.43 9.195 9.609 1 82.5 161 LEU B C 1
ATOM 2518 O O . LEU B 1 161 ? -2.248 10.391 9.859 1 82.5 161 LEU B O 1
ATOM 2522 N N . LEU B 1 162 ? -3.682 8.727 9.484 1 79.81 162 LEU B N 1
ATOM 2523 C CA . LEU B 1 162 ? -4.879 9.555 9.438 1 79.81 162 LEU B CA 1
ATOM 2524 C C . LEU B 1 162 ? -5.281 10.008 10.836 1 79.81 162 LEU B C 1
ATOM 2526 O O . LEU B 1 162 ? -5.805 11.109 11.008 1 79.81 162 LEU B O 1
ATOM 2530 N N . ARG B 1 163 ? -5.156 9.125 11.773 1 70.75 163 ARG B N 1
ATOM 2531 C CA . ARG B 1 163 ? -5.426 9.508 13.156 1 70.75 163 ARG B CA 1
ATOM 2532 C C . ARG B 1 163 ? -4.578 10.719 13.562 1 70.75 163 ARG B C 1
ATOM 2534 O O . ARG B 1 163 ? -5.035 11.57 14.32 1 70.75 163 ARG B O 1
ATOM 2541 N N . GLU B 1 164 ? -3.488 10.672 13.023 1 57.38 164 GLU B N 1
ATOM 2542 C CA . GLU B 1 164 ? -2.596 11.773 13.367 1 57.38 164 GLU B CA 1
ATOM 2543 C C . GLU B 1 164 ? -2.967 13.039 12.602 1 57.38 164 GLU B C 1
ATOM 2545 O O . GLU B 1 164 ? -2.59 14.148 13 1 57.38 164 GLU B O 1
ATOM 2550 N N . VAL B 1 165 ? -3.566 12.93 11.469 1 56.16 165 VAL B N 1
ATOM 2551 C CA . VAL B 1 165 ? -3.781 14.086 10.617 1 56.16 165 VAL B CA 1
ATOM 2552 C C . VAL B 1 165 ? -5.238 14.539 10.703 1 56.16 165 VAL B C 1
ATOM 2554 O O . VAL B 1 165 ? -5.52 15.734 10.781 1 56.16 165 VAL B O 1
ATOM 2557 N N . LEU B 1 166 ? -6.156 13.492 10.531 1 55.41 166 LEU B N 1
ATOM 2558 C CA . LEU B 1 166 ? -7.543 13.875 10.289 1 55.41 166 LEU B CA 1
ATOM 2559 C C . LEU B 1 166 ? -8.398 13.641 11.531 1 55.41 166 LEU B C 1
ATOM 2561 O O . LEU B 1 166 ? -8.094 12.758 12.336 1 55.41 166 LEU B O 1
#

Solvent-accessible surface area (backbone atoms only — not comparable to full-atom values): 17758 Å² total; per-residue (Å²): 128,85,79,73,68,78,64,75,78,70,52,62,36,53,27,30,27,62,40,74,35,70,63,51,97,87,38,66,62,44,52,50,73,36,75,46,77,30,50,36,74,56,42,42,50,33,33,69,71,62,38,26,39,72,29,77,90,51,55,60,49,42,66,57,43,43,51,52,38,57,54,39,72,72,41,94,55,72,54,70,51,60,67,41,44,59,55,29,48,20,44,32,41,43,49,26,60,73,69,64,40,59,67,62,31,51,46,31,51,51,33,49,49,53,38,47,24,54,47,46,20,48,51,39,27,49,46,59,70,33,78,64,45,86,74,34,63,75,60,51,66,23,40,28,67,66,48,45,53,38,50,50,42,47,47,56,41,46,48,58,49,39,66,65,41,100,126,84,78,77,69,78,64,75,77,69,53,63,37,52,29,29,27,62,39,74,36,72,62,51,97,86,38,65,60,43,51,52,74,38,75,46,78,30,49,36,74,57,42,42,50,32,32,69,70,62,38,26,38,72,29,78,90,50,55,58,50,41,66,59,42,44,52,51,37,57,53,39,72,73,41,93,55,73,54,70,50,60,68,43,45,58,55,32,47,22,41,32,42,43,48,26,59,74,69,65,40,60,67,61,33,51,46,32,52,52,33,49,48,53,38,48,24,53,47,44,20,48,52,40,27,47,44,58,69,32,79,63,44,86,74,33,62,75,61,50,66,22,38,28,67,66,48,45,54,36,50,50,43,48,46,56,42,47,49,58,49,37,65,64,42,100

Sequence (332 aa):
MPLTGGVAESVKLRVIITKDLPSIIGLGPFKAGSAAALPASVALRLVDMGAAQLDETELLKPQDVQSFKYSEEKDQWPIQLPEDFYARAKASILQLKREGDSRTMGQLISATRDLLIKRVEKIARLLAASPDLVENNDFMARLTPEERALARAIDLELISLLREVLMPLTGGVAESVKLRVIITKDLPSIIGLGPFKAGSAAALPASVALRLVDMGAAQLDETELLKPQDVQSFKYSEEKDQWPIQLPEDFYARAKASILQLKREGDSRTMGQLISATRDLLIKRVEKIARLLAASPDLVENNDFMARLTPEERALARAIDLELISLLREVL

InterPro domains:
  IPR021151 GINS subunit, domain A [PF05916] (61-163)
  IPR038748 DNA replication complex GINS protein, N-terminal domain [cd11714] (62-160)

pLDDT: mean 89.67, std 14.87, range [22.62, 98.38]

Nearest PDB structures (foldseek):
  3anw-assembly1_B  TM=7.233E-01  e=1.762E-06  Thermococcus kodakarensis
  2e9x-assembly1_B  TM=6.371E-01  e=4.369E-06  Homo sapiens
  8q6o-assembly1_H  TM=6.505E-01  e=1.806E-05  Xenopus laevis
  3jc5-assembly1_B  TM=6.740E-01  e=1.276E-03  Saccharomyces cerevisiae
  5u8t-assembly1_B  TM=5.978E-01  e=5.276E-03  Saccharomyces cerevisiae S288C

Foldseek 3Di:
DPPPVVPVPADKFKKAFQDQAPDDPNDDRDHHRDIDIGRLVVLLVCLLVVGIAGDPVLADFLVNLLVLQVVCVVDLARAADPLCVVSSLSRNLSNCVVVVVVPRSVSSVVSNVSSVVSNLVSLLVVCLVDPPVLVPPVRLNSDHPVVNVVSVVSNVVSCVVVVVPD/DPPVPVPVPADKFKKAFQDQAPDDPNDDRDHHRDIDIGRLVVLQVCLLVVGIAGDPVLADFLVNLVVLQVVCVVDLARAADDLCVVSSLSRNLSNCVVVVVVPRSVSSVVSNVSSVVSNLVSLLVVCLVDPPVLVPPVRLNRDHPVVNVVSVVSNVVSCVVVVVPD

Organism: Thermoproteus tenax (strain ATCC 35583 / DSM 2078 / JCM 9277 / NBRC 100435 / Kra 1) (NCBI:txid768679)

R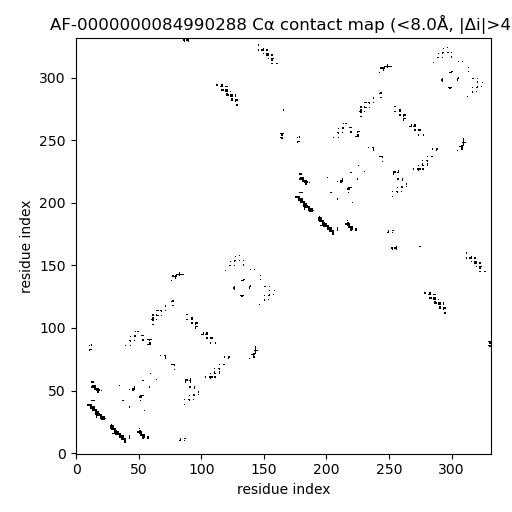adius of gyration: 25.51 Å; Cα contacts (8 Å, |Δi|>4): 477; chains: 2; bounding box: 48×79×56 Å

Secondary structure (DSSP, 8-state):
-----------EEEEEE-S-B--BTTB--B-TT-EEEEEHHHHHHHHHHTSEEE-TTTPPPHHHHHHHHHHHHH-SSPPPPPTTHHHHHHHHHHHHHHHT-HHHHHHHHHHHHHHHHHHHHHHHHHHHHSTTGGG-HHHHHTS-HHHHHHHHHHHHHHHHHHHHH-/-----------EEEEEE-S-B--BTTB--B-TT-EEEEEHHHHHHHHHHTSEEE-GGGPPPHHHHHHHHHHHHH-SSPPPPPTTHHHHHHHHHHHHHHHT-HHHHHHHHHHHHHHHHHHHHHHHHHHHHSTTGGG-HHHHHTS-HHHHHHHHHHHHHHHHHHHHH-